Protein AF-A0A8B8CQX5-F1 (afdb_monomer)

Foldseek 3Di:
DPPPPPVVVVVVVVVVVVPQWDKDWDPDDALDPVSLVVLCVVSVADPDPPDQAQAWAWAAAPQLQTIIITRHGDGWDKDAFQWAWHAHRVVRDIDIDRNPQFPDQGGHGIDTRNVCSPRRQSHQGDNVVSGGPRGPPPDDPPVPVVVPPVPVVVVVPPPPDDDDDDDDPPPPDPCVVVVVVVVVVVVVVVVVVVVVVVVVVVVVPPDDDDDDDDDD

Solvent-accessible surface area (backbone atoms only — not comparable to full-atom values): 13058 Å² total; per-residue (Å²): 144,78,79,62,61,66,60,50,52,51,53,48,50,53,50,52,62,67,66,51,66,73,71,41,82,44,96,73,65,46,68,39,73,64,51,41,50,52,54,22,55,77,70,68,27,51,82,52,87,86,52,54,36,27,32,36,40,60,32,21,34,69,74,30,61,47,34,37,36,32,43,41,74,53,70,60,48,80,39,55,52,44,40,34,53,25,33,39,75,95,74,74,42,82,43,79,40,75,36,83,62,36,78,53,58,53,40,85,54,68,45,50,55,62,51,48,31,81,32,56,43,48,58,41,57,39,48,88,82,43,35,38,57,34,26,83,84,40,67,74,92,59,90,68,54,87,79,53,58,79,64,52,67,74,60,70,79,76,71,94,78,82,82,87,80,87,83,81,83,80,74,81,77,72,60,65,67,58,54,53,51,52,51,53,53,50,52,51,51,52,51,52,52,50,53,52,53,56,53,52,65,62,64,77,73,74,83,88,86,83,91,82,89,78,93,131

Mean predicted aligned error: 18.06 Å

Secondary structure (DSSP, 8-state):
--SSHHHHHHHHHHHHHHHS--EEEES----SHHHHHHHHHHTT----TT--SSEEEEEEBTTSS-EEEEEE-SPPPEEPTTEEEEEETTTTEEEEEE-TTBSS----S-EEGGGGGG-GGGT-EETTTTEETTBTT---S-TTTTTTHHHHTTTTTS----------------SHHHHHHHHHHHHHHHHHHHHHHHHHHHHTTS----------

Organism: Crassostrea virginica (NCBI:txid6565)

Sequence (216 aa):
MFRSCYKETVFICTLYVLAMGTTHRVSDCPRDKVEWGQASHRLNCSHDVWNTTNKYHCLPAANLTTLLEFCYKRPRAQVDEGLCMVFIEQKNILHYYRCSKFEEGCPNTRYDSDEMYKFPACFEIEPTERCYLAEAQCQPTTRQVTGLLDTTLSTLVNESSRSTTAYTNDKGFNPLPVIYVILLIGVASAFVFWMNRRKQRKHSGFQGGKMSFLLQ

Structure (mmCIF, N/CA/C/O backbone):
data_AF-A0A8B8CQX5-F1
#
_entry.id   AF-A0A8B8CQX5-F1
#
loop_
_atom_site.group_PDB
_atom_site.id
_atom_site.type_symbol
_atom_site.label_atom_id
_atom_site.label_alt_id
_atom_site.label_comp_id
_atom_site.label_asym_id
_atom_site.label_entity_id
_atom_site.label_seq_id
_atom_site.pdbx_PDB_ins_code
_atom_site.Cartn_x
_atom_site.Cartn_y
_atom_site.Cartn_z
_atom_site.occupancy
_atom_site.B_iso_or_equiv
_atom_site.auth_seq_id
_atom_site.auth_comp_id
_atom_site.auth_asym_id
_atom_site.auth_atom_id
_atom_site.pdbx_PDB_model_num
ATOM 1 N N . MET A 1 1 ? 34.671 34.025 -3.707 1.00 39.16 1 MET A N 1
ATOM 2 C CA . MET A 1 1 ? 34.474 32.565 -3.621 1.00 39.16 1 MET A CA 1
ATOM 3 C C . MET A 1 1 ? 33.144 32.229 -2.922 1.00 39.16 1 MET A C 1
ATOM 5 O O . MET A 1 1 ? 33.120 31.412 -2.027 1.00 39.16 1 MET A O 1
ATOM 9 N N . PHE A 1 2 ? 32.025 32.863 -3.318 1.00 34.03 2 PHE A N 1
ATOM 10 C CA . PHE A 1 2 ? 30.702 32.688 -2.668 1.00 34.03 2 PHE A CA 1
ATOM 11 C C . PHE A 1 2 ? 29.549 32.520 -3.677 1.00 34.03 2 PHE A C 1
ATOM 13 O O . PHE A 1 2 ? 28.380 32.657 -3.340 1.00 34.03 2 PHE A O 1
ATOM 20 N N . ARG A 1 3 ? 29.866 32.242 -4.950 1.00 32.84 3 ARG A N 1
ATOM 21 C CA . ARG A 1 3 ? 28.869 32.124 -6.030 1.00 32.84 3 ARG A CA 1
ATOM 22 C C . ARG A 1 3 ? 28.500 30.674 -6.376 1.00 32.84 3 ARG A C 1
ATOM 24 O O . ARG A 1 3 ? 27.628 30.482 -7.215 1.00 32.84 3 ARG A O 1
ATOM 31 N N . SER A 1 4 ? 29.142 29.693 -5.730 1.00 38.62 4 SER A N 1
ATOM 32 C CA . SER A 1 4 ? 28.932 28.258 -5.986 1.00 38.62 4 SER A CA 1
ATOM 33 C C . SER A 1 4 ? 27.930 27.583 -5.051 1.00 38.62 4 SER A C 1
ATOM 35 O O . SER A 1 4 ? 27.272 26.659 -5.502 1.00 38.62 4 SER A O 1
ATOM 37 N N . CYS A 1 5 ? 27.727 28.044 -3.808 1.00 43.69 5 CYS A N 1
ATOM 38 C CA . CYS A 1 5 ? 26.834 27.317 -2.891 1.00 43.69 5 CYS A CA 1
ATOM 39 C C . CYS A 1 5 ? 25.353 27.386 -3.292 1.00 43.69 5 CYS A C 1
ATOM 41 O O . CYS A 1 5 ? 24.680 26.371 -3.251 1.00 43.69 5 CYS A O 1
ATOM 43 N N . TYR A 1 6 ? 24.827 28.533 -3.739 1.00 44.84 6 TYR A N 1
ATOM 44 C CA . TYR A 1 6 ? 23.375 28.653 -3.963 1.00 44.84 6 TYR A CA 1
ATOM 45 C C . TYR A 1 6 ? 22.868 27.884 -5.197 1.00 44.84 6 TYR A C 1
ATOM 47 O O . TYR A 1 6 ? 21.768 27.342 -5.180 1.00 44.84 6 TYR A O 1
ATOM 55 N N . LYS A 1 7 ? 23.671 27.801 -6.269 1.00 40.72 7 LYS A N 1
ATOM 56 C CA . LYS A 1 7 ? 23.306 27.023 -7.465 1.00 40.72 7 LYS A CA 1
ATOM 57 C C . LYS A 1 7 ? 23.327 25.521 -7.195 1.00 40.72 7 LYS A C 1
ATOM 59 O O . LYS A 1 7 ? 22.407 24.843 -7.630 1.00 40.72 7 LYS A O 1
ATOM 64 N N . GLU A 1 8 ? 24.328 25.043 -6.457 1.00 45.31 8 GLU A N 1
ATOM 65 C CA . GLU A 1 8 ? 24.431 23.648 -6.012 1.00 45.31 8 GLU A CA 1
ATOM 66 C C . GLU A 1 8 ? 23.271 23.287 -5.077 1.00 45.31 8 GLU A C 1
ATOM 68 O O . GLU A 1 8 ? 22.595 22.299 -5.317 1.00 45.31 8 GLU A O 1
ATOM 73 N N . THR A 1 9 ? 22.935 24.115 -4.079 1.00 50.56 9 THR A N 1
ATOM 74 C CA . THR A 1 9 ? 21.825 23.821 -3.152 1.00 50.56 9 THR A CA 1
ATOM 75 C C . THR A 1 9 ? 20.458 23.804 -3.841 1.00 50.56 9 THR A C 1
ATOM 77 O O . THR A 1 9 ? 19.635 22.954 -3.521 1.00 50.56 9 THR A O 1
ATOM 80 N N . VAL A 1 10 ? 20.201 24.691 -4.811 1.00 53.62 10 VAL A N 1
ATOM 81 C CA . VAL A 1 10 ? 18.934 24.684 -5.568 1.00 53.62 10 VAL A CA 1
ATOM 82 C C . VAL A 1 10 ? 18.860 23.491 -6.522 1.00 53.62 10 VAL A C 1
ATOM 84 O O . VAL A 1 10 ? 17.814 22.854 -6.577 1.00 53.62 10 VAL A O 1
ATOM 87 N N . PHE A 1 11 ? 19.952 23.146 -7.218 1.00 54.06 11 PHE A N 1
ATOM 88 C CA . PHE A 1 11 ? 20.011 21.938 -8.055 1.00 54.06 11 PHE A CA 1
ATOM 89 C C . PHE A 1 11 ? 19.884 20.656 -7.231 1.00 54.06 11 PHE A C 1
ATOM 91 O O . PHE A 1 11 ? 19.209 19.724 -7.650 1.00 54.06 11 PHE A O 1
ATOM 98 N N . ILE A 1 12 ? 20.500 20.606 -6.049 1.00 54.69 12 ILE A N 1
ATOM 99 C CA . ILE A 1 12 ? 20.375 19.481 -5.121 1.00 54.69 12 ILE A CA 1
ATOM 100 C C . ILE A 1 12 ? 18.947 19.406 -4.587 1.00 54.69 12 ILE A C 1
ATOM 102 O O . ILE A 1 12 ? 18.406 18.313 -4.563 1.00 54.69 12 ILE A O 1
ATOM 106 N N . CYS A 1 13 ? 18.298 20.522 -4.234 1.00 47.78 13 CYS A N 1
ATOM 107 C CA . CYS A 1 13 ? 16.891 20.527 -3.820 1.00 47.78 13 CYS A CA 1
ATOM 108 C C . CYS A 1 13 ? 15.953 20.066 -4.940 1.00 47.78 13 CYS A C 1
ATOM 110 O O . CYS A 1 13 ? 15.065 19.260 -4.679 1.00 47.78 13 CYS A O 1
ATOM 112 N N . THR A 1 14 ? 16.142 20.520 -6.182 1.00 49.59 14 THR A N 1
ATOM 113 C CA . THR A 1 14 ? 15.324 20.042 -7.306 1.00 49.59 14 THR A CA 1
ATOM 114 C C . THR A 1 14 ? 15.599 18.571 -7.612 1.00 49.59 14 THR A C 1
ATOM 116 O O . THR A 1 14 ? 14.651 17.820 -7.809 1.00 49.59 14 THR A O 1
ATOM 119 N N . LEU A 1 15 ? 16.852 18.109 -7.555 1.00 46.72 15 LEU A N 1
ATOM 120 C CA . LEU A 1 15 ? 17.200 16.687 -7.671 1.00 46.72 15 LEU A CA 1
ATOM 121 C C . LEU A 1 15 ? 16.638 15.844 -6.514 1.00 46.72 15 LEU A C 1
ATOM 123 O O . LEU A 1 15 ? 16.176 14.734 -6.754 1.00 46.72 15 LEU A O 1
ATOM 127 N N . TYR A 1 16 ? 16.612 16.360 -5.282 1.00 47.72 16 TYR A N 1
ATOM 128 C CA . TYR A 1 16 ? 16.024 15.681 -4.120 1.00 47.72 16 TYR A CA 1
ATOM 129 C C . TYR A 1 16 ? 14.504 15.552 -4.253 1.00 47.72 16 TYR A C 1
ATOM 131 O O . TYR A 1 16 ? 13.950 14.493 -3.964 1.00 47.72 16 TYR A O 1
ATOM 139 N N . VAL A 1 17 ? 13.834 16.603 -4.737 1.00 46.03 17 VAL A N 1
ATOM 140 C CA . VAL A 1 17 ? 12.391 16.591 -5.028 1.00 46.03 17 VAL A CA 1
ATOM 141 C C . VAL A 1 17 ? 12.067 15.607 -6.159 1.00 46.03 17 VAL A C 1
ATOM 143 O O . VAL A 1 17 ? 11.069 14.902 -6.076 1.00 46.03 17 VAL A O 1
ATOM 146 N N . LEU A 1 18 ? 12.936 15.481 -7.166 1.00 44.62 18 LEU A N 1
ATOM 147 C CA . LEU A 1 18 ? 12.798 14.496 -8.251 1.00 44.62 18 LEU A CA 1
ATOM 148 C C . LEU A 1 18 ? 13.164 13.058 -7.823 1.00 44.62 18 LEU A C 1
ATOM 150 O O . LEU A 1 18 ? 12.746 12.087 -8.459 1.00 44.62 18 LEU A O 1
ATOM 154 N N . ALA A 1 19 ? 13.942 12.892 -6.749 1.00 45.06 19 ALA A N 1
ATOM 155 C CA . ALA A 1 19 ? 14.362 11.585 -6.249 1.00 45.06 19 ALA A CA 1
ATOM 156 C C . ALA A 1 19 ? 13.282 10.887 -5.405 1.00 45.06 19 ALA A C 1
ATOM 158 O O . ALA A 1 19 ? 13.266 9.651 -5.340 1.00 45.06 19 ALA A O 1
ATOM 159 N N . MET A 1 20 ? 12.338 11.629 -4.822 1.00 52.59 20 MET A N 1
ATOM 160 C CA . MET A 1 20 ? 11.182 11.036 -4.146 1.00 52.59 20 MET A CA 1
ATOM 161 C C . MET A 1 20 ? 10.219 10.466 -5.196 1.00 52.59 20 MET A C 1
ATOM 163 O O . MET A 1 20 ? 9.937 11.101 -6.206 1.00 52.59 20 MET A O 1
ATOM 167 N N . GLY A 1 21 ? 9.797 9.208 -5.035 1.00 60.22 21 GLY A N 1
ATOM 168 C CA . GLY A 1 21 ? 8.793 8.623 -5.928 1.00 60.22 21 GLY A CA 1
ATOM 169 C C . GLY A 1 21 ? 7.505 9.441 -5.876 1.00 60.22 21 GLY A C 1
ATOM 170 O O . GLY A 1 21 ? 7.116 9.902 -4.804 1.00 60.22 21 GLY A O 1
ATOM 171 N N . THR A 1 22 ? 6.862 9.641 -7.024 1.00 78.94 22 THR A N 1
ATOM 172 C CA . THR A 1 22 ? 5.544 10.273 -7.079 1.00 78.94 22 THR A CA 1
ATOM 173 C C . THR A 1 22 ? 4.559 9.372 -6.340 1.00 78.94 22 THR A C 1
ATOM 175 O O . THR A 1 22 ? 4.309 8.243 -6.758 1.00 78.94 22 THR A O 1
ATOM 178 N N . THR A 1 23 ? 4.078 9.847 -5.192 1.00 90.44 23 THR A N 1
ATOM 179 C CA . THR A 1 23 ? 3.064 9.165 -4.382 1.00 90.44 23 THR A CA 1
ATOM 180 C C . THR A 1 23 ? 1.747 9.899 -4.574 1.00 90.44 23 THR A C 1
ATOM 182 O O . THR A 1 23 ? 1.703 11.124 -4.448 1.00 90.44 23 THR A O 1
ATOM 185 N N . HIS A 1 24 ? 0.687 9.165 -4.894 1.00 94.12 24 HIS A N 1
ATOM 186 C CA . HIS A 1 24 ? -0.636 9.715 -5.164 1.00 94.12 24 HIS A CA 1
ATOM 187 C C . HIS A 1 24 ? -1.634 9.187 -4.143 1.00 94.12 24 HIS A C 1
ATOM 189 O O . HIS A 1 24 ? -1.614 8.010 -3.799 1.00 94.12 24 HIS A O 1
ATOM 195 N N . ARG A 1 25 ? -2.513 10.062 -3.652 1.00 95.69 25 ARG A N 1
ATOM 196 C CA . ARG A 1 25 ? -3.619 9.649 -2.786 1.00 95.69 25 ARG A CA 1
ATOM 197 C C . ARG A 1 25 ? -4.737 9.067 -3.633 1.00 95.69 25 ARG A C 1
ATOM 199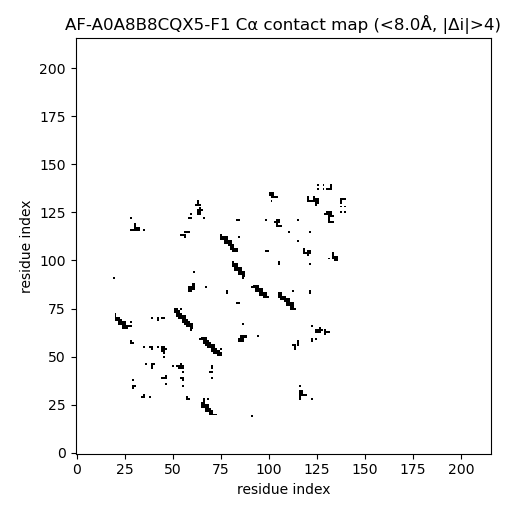 O O . ARG A 1 25 ? -5.091 9.660 -4.651 1.00 95.69 25 ARG A O 1
ATOM 206 N N . VAL A 1 26 ? -5.306 7.964 -3.175 1.00 96.12 26 VAL A N 1
ATOM 207 C CA . VAL A 1 26 ? -6.441 7.290 -3.816 1.00 96.12 26 VAL A CA 1
ATOM 208 C C . VAL A 1 26 ? -7.531 7.005 -2.792 1.00 96.12 26 VAL A C 1
ATOM 210 O O . VAL A 1 26 ? -7.267 6.978 -1.588 1.00 96.12 26 VAL A O 1
ATOM 213 N N . SER A 1 27 ? -8.764 6.844 -3.270 1.00 95.00 27 SER A N 1
ATOM 214 C CA . SER A 1 27 ? -9.881 6.385 -2.441 1.00 95.00 27 SER A CA 1
ATOM 215 C C . SER A 1 27 ? -9.817 4.883 -2.196 1.00 95.00 27 SER A C 1
ATOM 217 O O . SER A 1 27 ? -10.110 4.440 -1.093 1.00 95.00 27 SER A O 1
ATOM 219 N N . ASP A 1 28 ? -9.380 4.127 -3.205 1.00 95.00 28 ASP A N 1
ATOM 220 C CA . ASP A 1 28 ? -9.430 2.671 -3.228 1.00 95.00 28 ASP A CA 1
ATOM 221 C C . ASP A 1 28 ? -8.151 2.094 -3.832 1.00 95.00 28 ASP A C 1
ATOM 223 O O . ASP A 1 28 ? -7.569 2.663 -4.762 1.00 95.00 28 ASP A O 1
ATOM 227 N N . CYS A 1 29 ? -7.733 0.942 -3.308 1.00 97.75 29 CYS A N 1
ATOM 228 C CA . CYS A 1 29 ? -6.657 0.147 -3.882 1.00 97.75 29 CYS A CA 1
ATOM 229 C C . CYS A 1 29 ? -7.209 -0.968 -4.782 1.00 97.75 29 CYS A C 1
ATOM 231 O O . CYS A 1 29 ? -8.323 -1.442 -4.552 1.00 97.75 29 CYS A O 1
ATOM 233 N N . PRO A 1 30 ? -6.419 -1.428 -5.771 1.00 97.56 30 PRO A N 1
ATOM 234 C CA . PRO A 1 30 ? -6.791 -2.560 -6.611 1.00 97.56 30 PRO A CA 1
ATOM 235 C C . PRO A 1 30 ? -7.127 -3.817 -5.804 1.00 97.56 30 PRO A C 1
ATOM 237 O O . PRO A 1 30 ? -6.362 -4.205 -4.917 1.00 97.56 30 PRO A O 1
ATOM 240 N N . ARG A 1 31 ? -8.238 -4.473 -6.146 1.00 96.31 31 ARG A N 1
ATOM 241 C CA . ARG A 1 31 ? -8.748 -5.670 -5.451 1.00 96.31 31 ARG A CA 1
ATOM 242 C C . ARG A 1 31 ? -8.382 -6.977 -6.144 1.00 96.31 31 ARG A C 1
ATOM 244 O O . ARG A 1 31 ? -8.588 -8.054 -5.593 1.00 96.31 31 ARG A O 1
ATOM 251 N N . ASP A 1 32 ? -7.829 -6.894 -7.348 1.00 96.94 32 ASP A N 1
ATOM 252 C CA . ASP A 1 32 ? -7.381 -8.053 -8.101 1.00 96.94 32 ASP A CA 1
ATOM 253 C C . ASP A 1 32 ? -6.158 -7.745 -8.979 1.00 96.94 32 ASP A C 1
ATOM 255 O O . ASP A 1 32 ? -5.680 -6.612 -9.090 1.00 96.94 32 ASP A O 1
ATOM 259 N N . LYS A 1 33 ? -5.629 -8.796 -9.611 1.00 95.75 33 LYS A N 1
ATOM 260 C CA . LYS A 1 33 ? -4.432 -8.720 -10.456 1.00 95.75 33 LYS A CA 1
ATOM 261 C C . LYS A 1 33 ? -4.641 -7.871 -11.716 1.00 95.75 33 LYS A C 1
ATOM 263 O O . LYS A 1 33 ? -3.675 -7.302 -12.227 1.00 95.75 33 LYS A O 1
ATOM 268 N N . VAL A 1 34 ? -5.863 -7.818 -12.243 1.00 96.81 34 VAL A N 1
ATOM 269 C CA . VAL A 1 34 ? -6.197 -7.059 -13.453 1.00 96.81 34 VAL A CA 1
ATOM 270 C C . VAL A 1 34 ? -6.200 -5.571 -13.131 1.00 96.81 34 VAL A C 1
ATOM 272 O O . VAL A 1 34 ? -5.480 -4.816 -13.786 1.00 96.81 34 VAL A O 1
ATOM 275 N N . GLU A 1 35 ? -6.918 -5.159 -12.087 1.00 97.44 35 GLU A N 1
ATOM 276 C CA . GLU A 1 35 ? -6.925 -3.778 -11.598 1.00 97.44 35 GLU A CA 1
ATOM 277 C C . GLU A 1 35 ? -5.519 -3.329 -11.192 1.00 97.44 35 GLU A C 1
ATOM 279 O O . GLU A 1 35 ? -5.080 -2.234 -11.550 1.00 97.44 35 GLU A O 1
ATOM 284 N N . TRP A 1 36 ? -4.770 -4.202 -10.511 1.00 97.19 36 TRP A N 1
ATOM 285 C CA . TRP A 1 36 ? -3.388 -3.931 -10.121 1.00 97.19 36 TRP A CA 1
ATOM 286 C C . TRP A 1 36 ? -2.506 -3.688 -11.349 1.00 97.19 36 TRP A C 1
ATOM 288 O O . TRP A 1 36 ? -1.728 -2.734 -11.389 1.00 97.19 36 TRP A O 1
ATOM 298 N N . GLY A 1 37 ? -2.669 -4.506 -12.394 1.00 96.44 37 GLY A N 1
ATOM 299 C CA . GLY A 1 37 ? -1.960 -4.345 -13.659 1.00 96.44 37 GLY A CA 1
ATOM 300 C C . GLY A 1 37 ? -2.316 -3.035 -14.362 1.00 96.44 37 GLY A C 1
ATOM 301 O O . GLY A 1 37 ? -1.428 -2.334 -14.844 1.00 96.44 37 GLY A O 1
ATOM 302 N N . GLN A 1 38 ? -3.591 -2.654 -14.383 1.00 96.56 38 GLN A N 1
ATOM 303 C CA . GLN A 1 38 ? -4.031 -1.388 -14.975 1.00 96.56 38 GLN A CA 1
ATOM 304 C C . GLN A 1 38 ? -3.480 -0.175 -14.213 1.00 96.56 38 GLN A C 1
ATOM 306 O O . GLN A 1 38 ? -2.987 0.770 -14.833 1.00 96.56 38 GLN A O 1
ATOM 311 N N . ALA A 1 39 ? -3.509 -0.207 -12.879 1.00 95.81 39 ALA A N 1
ATOM 312 C CA . ALA A 1 39 ? -2.981 0.867 -12.042 1.00 95.81 39 ALA A CA 1
ATOM 313 C C . ALA A 1 39 ? -1.452 0.994 -12.163 1.00 95.81 39 ALA A C 1
ATOM 315 O O . ALA A 1 39 ? -0.931 2.096 -12.347 1.00 95.81 39 ALA A O 1
ATOM 316 N N . SER A 1 40 ? -0.738 -0.137 -12.173 1.00 95.50 40 SER A N 1
ATOM 317 C CA . SER A 1 40 ? 0.702 -0.188 -12.447 1.00 95.50 40 SER A CA 1
ATOM 318 C C . SER A 1 40 ? 1.045 0.433 -13.802 1.00 95.50 40 SER A C 1
ATOM 320 O O . SER A 1 40 ? 1.987 1.223 -13.895 1.00 95.50 40 SER A O 1
ATOM 322 N N . HIS A 1 41 ? 0.258 0.124 -14.837 1.00 95.50 41 HIS A N 1
ATOM 323 C CA . HIS A 1 41 ? 0.472 0.652 -16.182 1.00 95.50 41 HIS A CA 1
ATOM 324 C C . HIS A 1 41 ? 0.236 2.164 -16.233 1.00 95.50 41 HIS A C 1
ATOM 326 O O . HIS A 1 41 ? 1.060 2.894 -16.779 1.00 95.50 41 HIS A O 1
ATOM 332 N N . ARG A 1 42 ? -0.830 2.652 -15.583 1.00 95.56 42 ARG A N 1
ATOM 333 C CA . ARG A 1 42 ? -1.150 4.086 -15.474 1.00 95.56 42 ARG A CA 1
ATOM 334 C C . ARG A 1 42 ? -0.009 4.902 -14.853 1.00 95.56 42 ARG A C 1
ATOM 336 O O . ARG A 1 42 ? 0.219 6.031 -15.282 1.00 95.56 42 ARG A O 1
ATOM 343 N N . LEU A 1 43 ? 0.709 4.345 -13.874 1.00 94.12 43 LEU A N 1
ATOM 344 C CA . LEU A 1 43 ? 1.852 4.994 -13.212 1.00 94.12 43 LEU A CA 1
ATOM 345 C C . LEU A 1 43 ? 3.215 4.686 -13.857 1.00 94.12 43 LEU A C 1
ATOM 347 O O . LEU A 1 43 ? 4.236 5.167 -13.366 1.00 94.12 43 LEU A O 1
ATOM 351 N N . ASN A 1 44 ? 3.258 3.916 -14.950 1.00 94.62 44 ASN A N 1
ATOM 352 C CA . ASN A 1 44 ? 4.495 3.447 -15.589 1.00 94.62 44 ASN A CA 1
ATOM 353 C C . ASN A 1 44 ? 5.438 2.701 -14.620 1.00 94.62 44 ASN A C 1
ATOM 355 O O . ASN A 1 44 ? 6.665 2.845 -14.681 1.00 94.62 44 ASN A O 1
ATOM 359 N N . CYS A 1 45 ? 4.878 1.901 -13.708 1.00 94.44 45 CYS A N 1
ATOM 360 C CA . CYS A 1 45 ? 5.671 1.021 -12.855 1.00 94.44 45 CYS A CA 1
ATOM 361 C C . CYS A 1 45 ? 6.193 -0.194 -13.651 1.00 94.44 45 CYS A C 1
ATOM 363 O O . CYS A 1 45 ? 5.746 -0.499 -14.757 1.00 94.44 45 CYS A O 1
ATOM 365 N N . SER A 1 46 ? 7.171 -0.909 -13.096 1.00 91.56 46 SER A N 1
ATOM 366 C CA . SER A 1 46 ? 7.776 -2.073 -13.746 1.00 91.56 46 SER A CA 1
ATOM 367 C C . SER A 1 46 ? 6.839 -3.285 -13.758 1.00 91.56 46 SER A C 1
ATOM 369 O O . SER A 1 46 ? 6.531 -3.872 -12.717 1.00 91.56 46 SER A O 1
ATOM 371 N N . HIS A 1 47 ? 6.454 -3.722 -14.955 1.00 84.56 47 HIS A N 1
ATOM 372 C CA . HIS A 1 47 ? 5.655 -4.935 -15.169 1.00 84.56 47 HIS A CA 1
ATOM 373 C C . HIS A 1 47 ? 6.495 -6.206 -15.319 1.00 84.56 47 HIS A C 1
ATOM 375 O O . HIS A 1 47 ? 5.946 -7.304 -15.296 1.00 84.56 47 HIS A O 1
ATOM 381 N N . ASP A 1 48 ? 7.815 -6.070 -15.456 1.00 85.06 48 ASP A N 1
ATOM 382 C CA . ASP A 1 48 ? 8.710 -7.202 -15.674 1.00 85.06 48 ASP A CA 1
ATOM 383 C C . ASP A 1 48 ? 8.730 -8.116 -14.445 1.00 85.06 48 ASP A C 1
ATOM 385 O O . ASP A 1 48 ? 9.020 -7.669 -13.335 1.00 85.06 48 ASP A O 1
ATOM 389 N N . VAL A 1 49 ? 8.412 -9.393 -14.645 1.00 80.69 49 VAL A N 1
ATOM 390 C CA . VAL A 1 49 ? 8.390 -10.426 -13.600 1.00 80.69 49 VAL A CA 1
ATOM 391 C C . VAL A 1 49 ? 9.772 -10.603 -12.960 1.00 80.69 49 VAL A C 1
ATOM 393 O O . VAL A 1 49 ? 9.858 -10.888 -11.769 1.00 80.69 49 VAL A O 1
ATOM 396 N N . TRP A 1 50 ? 10.850 -10.382 -13.715 1.00 84.62 50 TRP A N 1
ATOM 397 C CA . TRP A 1 50 ? 12.227 -10.535 -13.236 1.00 84.62 50 TRP A CA 1
ATOM 398 C C . TRP A 1 50 ? 12.746 -9.307 -12.491 1.00 84.62 50 TRP A C 1
ATOM 400 O O . TRP A 1 50 ? 13.700 -9.399 -11.717 1.00 84.62 50 TRP A O 1
ATOM 410 N N . ASN A 1 51 ? 12.115 -8.152 -12.694 1.00 88.31 51 ASN A N 1
ATOM 411 C CA . ASN A 1 51 ? 12.480 -6.933 -11.999 1.00 88.31 51 ASN A CA 1
ATOM 412 C C . ASN A 1 51 ? 11.778 -6.885 -10.639 1.00 88.31 51 ASN A C 1
ATOM 414 O O . ASN A 1 51 ? 10.558 -6.832 -10.565 1.00 88.31 51 ASN A O 1
ATOM 418 N N . THR A 1 52 ? 12.538 -6.8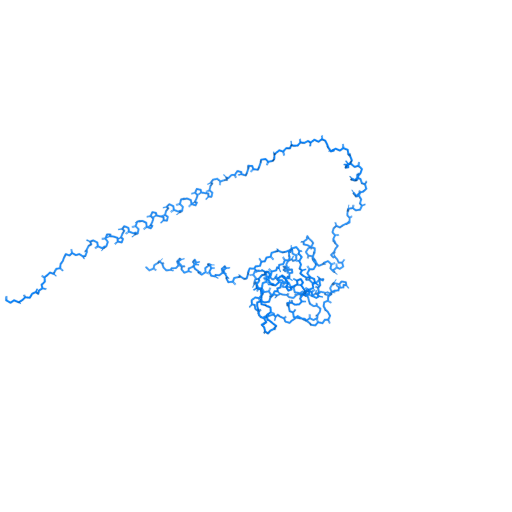54 -9.550 1.00 89.94 52 THR A N 1
ATOM 419 C CA . THR A 1 52 ? 11.991 -6.757 -8.187 1.00 89.94 52 THR A CA 1
ATOM 420 C C . THR A 1 52 ? 11.824 -5.317 -7.708 1.00 89.94 52 THR A C 1
ATOM 422 O O . THR A 1 52 ? 11.305 -5.091 -6.621 1.00 89.94 52 THR A O 1
ATOM 425 N N . THR A 1 53 ? 12.260 -4.338 -8.499 1.00 92.31 53 THR A N 1
ATOM 426 C CA . THR A 1 53 ? 12.243 -2.908 -8.176 1.00 92.31 53 THR A CA 1
ATOM 427 C C . THR A 1 53 ? 11.224 -2.156 -9.023 1.00 92.31 53 THR A C 1
ATOM 429 O O . THR A 1 53 ? 10.756 -2.638 -10.056 1.00 92.31 53 THR A O 1
ATOM 432 N N . ASN A 1 54 ? 10.890 -0.940 -8.592 1.00 93.25 54 ASN A N 1
ATOM 433 C CA . ASN A 1 54 ? 9.918 -0.067 -9.248 1.00 93.25 54 ASN A CA 1
ATOM 434 C C . ASN A 1 54 ? 8.536 -0.727 -9.409 1.00 93.25 54 ASN A C 1
ATOM 436 O O . ASN A 1 54 ? 7.853 -0.502 -10.405 1.00 93.25 54 ASN A O 1
ATOM 440 N N . LYS A 1 55 ? 8.134 -1.568 -8.451 1.00 94.75 55 LYS A N 1
ATOM 441 C CA . LYS A 1 55 ? 6.853 -2.286 -8.475 1.00 94.75 55 LYS A CA 1
ATOM 442 C C . LYS A 1 55 ? 5.721 -1.422 -7.945 1.00 94.75 55 LYS A C 1
ATOM 444 O O . LYS A 1 55 ? 5.912 -0.693 -6.970 1.00 94.75 55 LYS A O 1
ATOM 449 N N . TYR A 1 56 ? 4.548 -1.522 -8.561 1.00 96.19 56 TYR A N 1
ATOM 450 C CA . TYR A 1 56 ? 3.362 -0.814 -8.092 1.00 96.19 56 TYR A CA 1
ATOM 451 C C . TYR A 1 56 ? 2.964 -1.293 -6.696 1.00 96.19 56 TYR A C 1
ATOM 453 O O . TYR A 1 56 ? 2.919 -2.493 -6.430 1.00 96.19 56 TYR A O 1
ATOM 461 N N . HIS A 1 57 ? 2.685 -0.339 -5.819 1.00 96.69 57 HIS A N 1
ATOM 462 C CA . HIS A 1 57 ? 2.123 -0.568 -4.501 1.00 96.69 57 HIS A CA 1
ATOM 463 C C . HIS A 1 57 ? 0.952 0.387 -4.302 1.00 96.69 57 HIS A C 1
ATOM 465 O O . HIS A 1 57 ? 1.028 1.554 -4.685 1.00 96.69 57 HIS A O 1
ATOM 471 N N . CYS A 1 58 ? -0.096 -0.117 -3.662 1.00 97.56 58 CYS A N 1
ATOM 472 C CA . CYS A 1 58 ? -1.160 0.692 -3.095 1.00 97.56 58 CYS A CA 1
ATOM 473 C C . CYS A 1 58 ? -1.328 0.265 -1.644 1.00 97.56 58 CYS A C 1
ATOM 475 O O . CYS A 1 58 ? -1.632 -0.898 -1.384 1.00 97.56 58 CYS A O 1
ATOM 477 N N . LEU A 1 59 ? -1.018 1.164 -0.713 1.00 97.38 59 LEU A N 1
ATOM 478 C CA . LEU A 1 59 ? -0.942 0.859 0.713 1.00 97.38 59 LEU A CA 1
ATOM 479 C C . LEU A 1 59 ? -1.554 1.986 1.540 1.00 97.38 59 LEU A C 1
ATOM 481 O O . LEU A 1 59 ? -1.454 3.154 1.153 1.00 97.38 59 LEU A O 1
ATOM 485 N N . PRO A 1 60 ? -2.108 1.677 2.718 1.00 97.69 60 PRO A N 1
ATOM 486 C CA . PRO A 1 60 ? -2.459 2.706 3.675 1.00 97.69 60 PRO A CA 1
ATOM 487 C C . PRO A 1 60 ? -1.207 3.427 4.186 1.00 97.69 60 PRO A C 1
ATOM 489 O O . PRO A 1 60 ? -0.145 2.833 4.414 1.00 97.69 60 PRO A O 1
ATOM 492 N N . ALA A 1 61 ? -1.340 4.732 4.402 1.00 96.94 61 ALA A N 1
ATOM 493 C CA . ALA A 1 61 ? -0.371 5.491 5.176 1.00 96.94 61 ALA A CA 1
ATOM 494 C C . ALA A 1 61 ? -0.284 4.915 6.599 1.00 96.94 61 ALA A C 1
ATOM 496 O O . ALA A 1 61 ? -1.274 4.440 7.148 1.00 96.94 61 ALA A O 1
ATOM 497 N N . ALA A 1 62 ? 0.883 4.989 7.238 1.00 96.00 62 ALA A N 1
ATOM 498 C CA . ALA A 1 62 ? 1.096 4.407 8.569 1.00 96.00 62 ALA A CA 1
ATOM 499 C C . ALA A 1 62 ? 0.174 4.959 9.675 1.00 96.00 62 ALA A C 1
ATOM 501 O O . ALA A 1 62 ? 0.023 4.332 10.718 1.00 96.00 62 ALA A O 1
ATOM 502 N N . ASN A 1 63 ? -0.434 6.126 9.462 1.00 95.12 63 ASN A N 1
ATOM 503 C CA . ASN A 1 63 ? -1.427 6.724 10.354 1.00 95.12 63 ASN A CA 1
ATOM 504 C C . ASN A 1 63 ? -2.881 6.333 10.014 1.00 95.12 63 ASN A C 1
ATOM 506 O O . ASN A 1 63 ? -3.793 6.871 10.636 1.00 95.12 63 ASN A O 1
ATOM 510 N N . LEU A 1 64 ? -3.082 5.465 9.018 1.00 96.00 64 LEU A N 1
ATOM 511 C CA . LEU A 1 64 ? -4.369 4.961 8.539 1.00 96.00 64 LEU A CA 1
ATOM 512 C C . LEU A 1 64 ? -5.366 6.067 8.159 1.00 96.00 64 LEU A C 1
ATOM 514 O O . LEU A 1 64 ? -6.565 5.900 8.326 1.00 96.00 64 LEU A O 1
ATOM 518 N N . THR A 1 65 ? -4.889 7.210 7.647 1.00 96.06 65 THR A N 1
ATOM 519 C CA . THR A 1 65 ? -5.774 8.319 7.221 1.00 96.06 65 THR A CA 1
ATOM 520 C C . THR A 1 65 ? -6.035 8.373 5.719 1.00 96.06 65 THR A C 1
ATOM 522 O O . THR A 1 65 ? -6.844 9.172 5.262 1.00 96.06 65 THR A O 1
ATOM 525 N N . THR A 1 66 ? -5.267 7.645 4.913 1.00 96.50 66 THR A N 1
ATOM 526 C CA . THR A 1 66 ? -5.353 7.715 3.449 1.00 96.50 66 THR A CA 1
ATOM 527 C C . THR A 1 66 ? -4.687 6.497 2.823 1.00 96.50 66 THR A C 1
ATOM 529 O O . THR A 1 66 ? -3.792 5.905 3.432 1.00 96.50 66 THR A O 1
ATOM 532 N N . LEU A 1 67 ? -5.109 6.156 1.608 1.00 97.62 67 LEU A N 1
ATOM 533 C CA . LEU A 1 67 ? -4.445 5.183 0.753 1.00 97.62 67 LEU A CA 1
ATOM 534 C C . LEU A 1 67 ? -3.528 5.899 -0.231 1.00 97.62 67 LEU A C 1
ATOM 536 O O . LEU A 1 67 ? -3.841 6.981 -0.737 1.00 97.62 67 LEU A O 1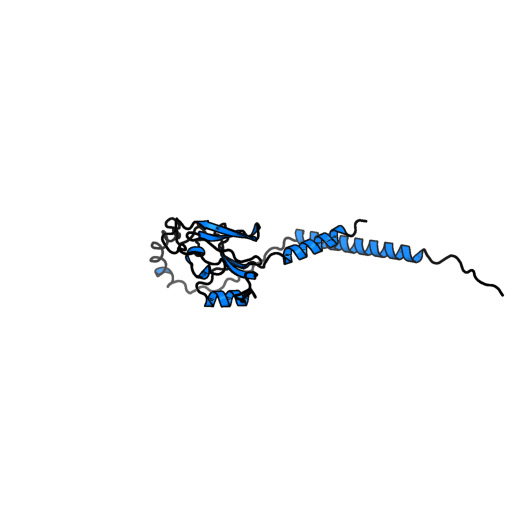
ATOM 540 N N . LEU A 1 68 ? -2.378 5.290 -0.481 1.00 97.25 68 LEU A N 1
ATOM 541 C CA . LEU A 1 68 ? -1.307 5.851 -1.283 1.00 97.25 68 LEU A CA 1
ATOM 542 C C . LEU A 1 68 ? -0.910 4.851 -2.358 1.00 97.25 68 LEU A C 1
ATOM 544 O O . LEU A 1 68 ? -0.498 3.739 -2.035 1.00 97.25 68 LEU A O 1
ATOM 548 N N . GLU A 1 69 ? -0.972 5.272 -3.618 1.00 96.94 69 GLU A N 1
ATOM 549 C CA . GLU A 1 69 ? -0.422 4.531 -4.747 1.00 96.94 69 GLU A CA 1
ATOM 550 C C . GLU A 1 69 ? 0.907 5.131 -5.222 1.00 96.94 69 GLU A C 1
ATOM 552 O O . GLU A 1 69 ? 1.078 6.354 -5.289 1.00 96.94 69 GLU A O 1
ATOM 557 N N . PHE A 1 70 ? 1.877 4.269 -5.521 1.00 95.88 70 PHE A N 1
ATOM 558 C CA . PHE A 1 70 ? 3.219 4.668 -5.946 1.00 95.88 70 PHE A CA 1
ATOM 559 C C . PHE A 1 70 ? 3.987 3.502 -6.585 1.00 95.88 70 PHE A C 1
ATOM 561 O O . PHE A 1 70 ? 3.692 2.329 -6.351 1.00 95.88 70 PHE A O 1
ATOM 568 N N . CYS A 1 71 ? 5.042 3.818 -7.342 1.00 94.69 71 CYS A N 1
ATOM 569 C CA . CYS A 1 71 ? 6.039 2.822 -7.739 1.00 94.69 71 CYS A CA 1
ATOM 570 C C . CYS A 1 71 ? 7.143 2.736 -6.676 1.00 94.69 71 CYS A C 1
ATOM 572 O O . CYS A 1 71 ? 7.886 3.696 -6.433 1.00 94.69 71 CYS A O 1
ATOM 574 N N . TYR A 1 72 ? 7.285 1.578 -6.038 1.00 93.06 72 TYR A N 1
ATOM 575 C CA . TYR A 1 72 ? 8.285 1.371 -5.001 1.00 93.06 72 TYR A CA 1
ATOM 576 C C . TYR A 1 72 ? 9.665 1.139 -5.614 1.00 93.06 72 TYR A C 1
ATOM 578 O O . TYR A 1 72 ? 9.937 0.095 -6.197 1.00 93.06 72 TYR A O 1
ATOM 586 N N . LYS A 1 73 ? 10.558 2.126 -5.490 1.00 90.56 73 LYS A N 1
ATOM 587 C CA . LYS A 1 73 ? 11.881 2.122 -6.145 1.00 90.56 73 LYS A CA 1
ATOM 588 C C . LYS A 1 73 ? 12.874 1.101 -5.570 1.00 90.56 73 LYS A C 1
ATOM 590 O O . LYS A 1 73 ? 13.903 0.851 -6.189 1.00 90.56 73 LYS A O 1
ATOM 595 N N . ARG A 1 74 ? 12.611 0.545 -4.385 1.00 90.31 74 ARG A N 1
ATOM 596 C CA . ARG A 1 74 ? 13.466 -0.476 -3.758 1.00 90.31 74 ARG A CA 1
ATOM 597 C C . ARG A 1 74 ? 12.982 -1.880 -4.138 1.00 90.31 74 ARG A C 1
ATOM 599 O O . ARG A 1 74 ? 11.874 -2.001 -4.660 1.00 90.31 74 ARG A O 1
ATOM 606 N N . PRO A 1 75 ? 13.786 -2.929 -3.894 1.00 92.00 75 PRO A N 1
ATOM 607 C CA . PRO A 1 75 ? 13.316 -4.295 -4.059 1.00 92.00 75 PRO A CA 1
ATOM 608 C C . PRO A 1 75 ? 12.051 -4.527 -3.234 1.00 92.00 75 PRO A C 1
ATOM 610 O O . PRO A 1 75 ? 11.979 -4.100 -2.079 1.00 92.00 75 PRO A O 1
ATOM 613 N N . ARG A 1 76 ? 11.069 -5.193 -3.839 1.00 92.06 76 ARG A N 1
ATOM 614 C CA . ARG A 1 76 ? 9.876 -5.683 -3.154 1.00 92.06 76 ARG A CA 1
ATOM 615 C C . ARG A 1 76 ? 10.270 -6.500 -1.925 1.00 92.06 76 ARG A C 1
ATOM 617 O O . ARG A 1 76 ? 11.246 -7.253 -1.957 1.00 92.06 76 ARG A O 1
ATOM 624 N N . ALA A 1 77 ? 9.534 -6.309 -0.841 1.00 93.38 77 ALA A N 1
ATOM 625 C CA . ALA A 1 77 ? 9.743 -7.052 0.391 1.00 93.38 77 ALA A CA 1
ATOM 626 C C . ALA A 1 77 ? 8.975 -8.375 0.334 1.00 93.38 77 ALA A C 1
ATOM 628 O O . ALA A 1 77 ? 7.905 -8.448 -0.265 1.00 93.38 77 ALA A O 1
ATOM 629 N N . GLN A 1 78 ? 9.501 -9.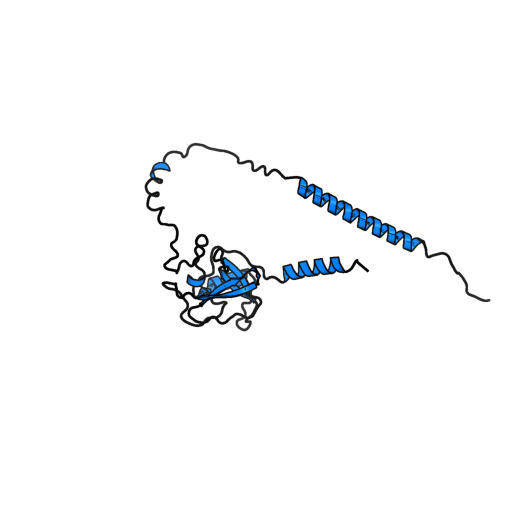408 0.984 1.00 96.06 78 GLN A N 1
ATOM 630 C CA . GLN A 1 78 ? 8.709 -10.589 1.302 1.00 96.06 78 GLN A CA 1
ATOM 631 C C . GLN A 1 78 ? 8.014 -10.338 2.638 1.00 96.06 78 GLN A C 1
ATOM 633 O O . GLN A 1 78 ? 8.673 -9.989 3.619 1.00 96.06 78 GLN A O 1
ATOM 638 N N . VAL A 1 79 ? 6.694 -10.478 2.661 1.00 96.81 79 VAL A N 1
ATOM 639 C CA . VAL A 1 79 ? 5.870 -10.248 3.845 1.00 96.81 79 VAL A CA 1
ATOM 640 C C . VAL A 1 79 ? 5.507 -11.594 4.460 1.00 96.81 79 VAL A C 1
ATOM 642 O O . VAL A 1 79 ? 5.048 -12.500 3.759 1.00 96.81 79 VAL A O 1
ATOM 645 N N . ASP A 1 80 ? 5.754 -11.736 5.761 1.00 97.50 80 ASP A N 1
ATOM 646 C CA . ASP A 1 80 ? 5.390 -12.938 6.508 1.00 97.50 80 ASP A CA 1
ATOM 647 C C . ASP A 1 80 ? 3.875 -13.031 6.750 1.00 97.50 80 ASP A C 1
ATOM 649 O O . ASP A 1 80 ? 3.143 -12.042 6.681 1.00 97.50 80 ASP A O 1
ATOM 653 N N . GLU A 1 81 ? 3.405 -14.239 7.056 1.00 96.94 81 GLU A N 1
ATOM 654 C CA . GLU A 1 81 ? 2.029 -14.470 7.499 1.00 96.94 81 GLU A CA 1
ATOM 655 C C . GLU A 1 81 ? 1.684 -13.644 8.754 1.00 96.94 81 GLU A C 1
ATOM 657 O O . GLU A 1 81 ? 2.541 -13.312 9.577 1.00 96.94 81 GLU A O 1
ATOM 662 N N . GLY A 1 82 ? 0.410 -13.284 8.900 1.00 97.25 82 GLY A N 1
ATOM 663 C CA . GLY A 1 82 ? -0.084 -12.455 9.997 1.00 97.25 82 GLY A CA 1
ATOM 664 C C . GLY A 1 82 ? 0.278 -10.968 9.891 1.00 97.25 82 GLY A C 1
ATOM 665 O O . GLY A 1 82 ? 0.020 -10.211 10.836 1.00 97.25 82 GLY A O 1
ATOM 666 N N . LEU A 1 83 ? 0.888 -10.536 8.778 1.00 98.06 83 LEU A N 1
ATOM 667 C CA . LEU A 1 83 ? 1.330 -9.160 8.559 1.00 98.06 83 LEU A CA 1
ATOM 668 C C . LEU A 1 83 ? 0.676 -8.523 7.327 1.00 98.06 83 LEU A C 1
ATOM 670 O O . LEU A 1 83 ? 0.720 -9.057 6.221 1.00 98.06 83 LEU A O 1
ATOM 674 N N . CYS A 1 84 ? 0.161 -7.313 7.516 1.00 97.56 84 CYS A N 1
ATOM 675 C CA . CYS A 1 84 ? -0.132 -6.347 6.461 1.00 97.56 84 CYS A CA 1
ATOM 676 C C . CYS A 1 84 ? 1.045 -5.370 6.310 1.00 97.56 84 CYS A C 1
ATOM 678 O O . CYS A 1 84 ? 1.933 -5.318 7.169 1.00 97.56 84 CYS A O 1
ATOM 680 N N . MET A 1 85 ? 1.047 -4.543 5.264 1.00 96.75 85 MET A N 1
ATOM 681 C CA . MET A 1 85 ? 2.013 -3.446 5.148 1.00 96.75 85 MET A CA 1
ATOM 682 C C . MET A 1 85 ? 1.347 -2.079 5.155 1.00 96.75 85 MET A C 1
ATOM 684 O O . MET A 1 85 ? 0.277 -1.881 4.592 1.00 96.75 85 MET A O 1
ATOM 688 N N . VAL A 1 86 ? 2.074 -1.115 5.706 1.00 97.31 86 VAL A N 1
ATOM 689 C CA . VAL A 1 86 ? 1.761 0.311 5.659 1.00 97.31 86 VAL A CA 1
ATOM 690 C C . VAL A 1 86 ? 2.940 1.077 5.069 1.00 97.31 86 VAL A C 1
ATOM 692 O O . VAL A 1 86 ? 4.092 0.635 5.139 1.00 97.31 86 VAL A O 1
ATOM 695 N N . PHE A 1 87 ? 2.676 2.258 4.522 1.00 96.62 87 PHE A N 1
ATOM 696 C CA . PHE A 1 87 ? 3.713 3.138 3.997 1.00 96.62 87 PHE A CA 1
ATOM 697 C C . PHE A 1 87 ? 3.996 4.308 4.945 1.00 96.62 87 PHE A C 1
ATOM 699 O O . PHE A 1 87 ? 3.093 5.036 5.361 1.00 96.62 87 PHE A O 1
ATOM 706 N N . ILE A 1 88 ? 5.272 4.511 5.285 1.00 94.06 88 ILE A N 1
ATOM 707 C CA . ILE A 1 88 ? 5.728 5.662 6.074 1.00 94.06 88 ILE A CA 1
ATOM 708 C C . ILE A 1 88 ? 6.243 6.732 5.107 1.00 94.06 88 ILE A C 1
ATOM 710 O O . ILE A 1 88 ? 7.422 6.723 4.737 1.00 94.06 88 ILE A O 1
ATOM 714 N N . GLU A 1 89 ? 5.371 7.671 4.732 1.00 89.06 89 GLU A N 1
ATOM 715 C CA . GLU A 1 89 ? 5.653 8.734 3.752 1.00 89.06 89 GLU A CA 1
ATOM 716 C C . GLU A 1 89 ? 6.936 9.515 4.070 1.00 89.06 89 GLU A C 1
ATOM 718 O O . GLU A 1 89 ? 7.774 9.718 3.195 1.00 89.06 89 GLU A O 1
ATOM 723 N N . GLN A 1 90 ? 7.154 9.884 5.339 1.00 87.25 90 GLN A N 1
ATOM 724 C CA . GLN A 1 90 ? 8.288 10.727 5.752 1.00 87.25 90 GLN A CA 1
ATOM 725 C C . GLN A 1 90 ? 9.644 10.046 5.538 1.00 87.25 90 GLN A C 1
ATOM 727 O O . GLN A 1 90 ? 10.666 10.716 5.408 1.00 87.25 90 GLN A O 1
ATOM 732 N N . LYS A 1 91 ? 9.662 8.710 5.547 1.00 88.25 91 LYS A N 1
ATOM 733 C CA . LYS A 1 91 ? 10.874 7.897 5.400 1.00 88.25 91 LYS A CA 1
ATOM 734 C C . LYS A 1 91 ? 10.945 7.198 4.043 1.00 88.25 91 LYS A C 1
ATOM 736 O O . LYS A 1 91 ? 11.998 6.655 3.717 1.00 88.25 91 LYS A O 1
ATOM 741 N N . ASN A 1 92 ? 9.856 7.205 3.268 1.00 86.88 92 ASN A N 1
ATOM 742 C CA . ASN A 1 92 ? 9.710 6.447 2.028 1.00 86.88 92 ASN A CA 1
ATOM 743 C C . ASN A 1 92 ? 10.080 4.957 2.219 1.00 86.88 92 ASN A C 1
ATOM 745 O O . ASN A 1 92 ? 10.894 4.390 1.482 1.00 86.88 92 ASN A O 1
ATOM 749 N N . ILE A 1 93 ? 9.535 4.340 3.274 1.00 90.50 93 ILE A N 1
ATOM 750 C CA . ILE A 1 93 ? 9.757 2.926 3.612 1.00 90.50 93 ILE A CA 1
ATOM 751 C C . ILE A 1 93 ? 8.435 2.199 3.841 1.00 90.50 93 ILE A C 1
ATOM 753 O O . ILE A 1 93 ? 7.457 2.789 4.302 1.00 90.50 93 ILE A O 1
ATOM 757 N N . LEU A 1 94 ? 8.457 0.900 3.557 1.00 94.62 94 LEU A N 1
ATOM 758 C CA . LEU A 1 94 ? 7.409 -0.034 3.942 1.00 94.62 94 LEU A CA 1
ATOM 759 C C . LEU A 1 94 ? 7.602 -0.421 5.410 1.00 94.62 94 LEU A C 1
ATOM 761 O O . LEU A 1 94 ? 8.734 -0.573 5.880 1.00 94.62 94 LEU A O 1
ATOM 765 N N . HIS A 1 95 ? 6.502 -0.569 6.131 1.00 95.94 95 HIS A N 1
ATOM 766 C CA . HIS A 1 95 ? 6.481 -1.069 7.497 1.00 95.94 95 HIS A CA 1
ATOM 767 C C . HIS A 1 95 ? 5.399 -2.135 7.643 1.00 95.94 95 HIS A C 1
ATOM 769 O O . HIS A 1 95 ? 4.450 -2.160 6.865 1.00 95.94 95 HIS A O 1
ATOM 775 N N . TYR A 1 96 ? 5.545 -3.010 8.634 1.00 96.00 96 TYR A N 1
ATOM 776 C CA . TYR A 1 96 ? 4.633 -4.127 8.849 1.00 96.00 96 TYR A CA 1
ATOM 777 C C . TYR A 1 96 ? 3.616 -3.806 9.940 1.00 96.00 96 TYR A C 1
ATOM 779 O O . TYR A 1 96 ? 3.961 -3.238 10.975 1.00 96.00 96 TYR A O 1
ATOM 787 N N . TYR A 1 97 ? 2.376 -4.222 9.723 1.00 96.62 97 TYR A N 1
ATOM 788 C CA . TYR A 1 97 ? 1.286 -4.144 10.684 1.00 96.62 97 TYR A CA 1
ATOM 789 C C . TYR A 1 97 ? 0.820 -5.554 11.040 1.00 96.62 97 TYR A C 1
ATOM 791 O O . TYR A 1 97 ? 0.506 -6.337 10.149 1.00 96.62 97 TYR A O 1
ATOM 799 N N . ARG A 1 98 ? 0.765 -5.896 12.332 1.00 97.25 98 ARG A N 1
ATOM 800 C CA . ARG A 1 98 ? 0.244 -7.201 12.773 1.00 97.25 98 ARG A CA 1
ATOM 801 C C . ARG A 1 98 ? -1.279 -7.186 12.740 1.00 97.25 98 ARG A C 1
ATOM 803 O O . ARG A 1 98 ? -1.892 -6.531 13.577 1.00 97.25 98 ARG A O 1
ATOM 810 N N . CYS A 1 99 ? -1.876 -7.965 11.844 1.00 96.44 99 CYS A N 1
ATOM 811 C CA . CYS A 1 99 ? -3.331 -8.060 11.695 1.00 96.44 99 CYS A CA 1
ATOM 812 C C . CYS A 1 99 ? -3.983 -9.091 12.630 1.00 96.44 99 CYS A C 1
ATOM 814 O O . CYS A 1 99 ? -5.070 -9.583 12.360 1.00 96.44 99 CYS A O 1
ATOM 816 N N . SER A 1 100 ? -3.375 -9.390 13.784 1.00 94.44 100 SER A N 1
ATOM 817 C CA . SER A 1 100 ? -3.914 -10.355 14.760 1.00 94.44 100 SER A CA 1
ATOM 818 C C . SER A 1 100 ? -5.248 -9.938 15.393 1.00 94.44 100 SER A C 1
ATOM 820 O O . SER A 1 100 ? -5.839 -10.713 16.136 1.00 94.44 100 SER A O 1
ATOM 822 N N . LYS A 1 101 ? -5.676 -8.690 15.174 1.00 94.56 101 LYS A N 1
ATOM 823 C CA . LYS A 1 101 ? -6.960 -8.144 15.631 1.00 94.56 101 LYS A CA 1
ATOM 824 C C . LYS A 1 101 ? -8.055 -8.213 14.565 1.00 94.56 101 LYS A C 1
ATOM 826 O O . LYS A 1 101 ? -9.177 -7.802 14.849 1.00 94.56 101 LYS A O 1
ATOM 831 N N . PHE A 1 102 ? -7.720 -8.650 13.353 1.00 96.31 102 PHE A N 1
ATOM 832 C CA . PHE A 1 102 ? -8.700 -8.775 12.287 1.00 96.31 102 PHE A CA 1
ATOM 833 C C . PHE A 1 102 ? -9.604 -9.964 12.592 1.00 96.31 102 PHE A C 1
ATOM 835 O O . PHE A 1 102 ? -9.119 -11.012 13.024 1.00 96.31 102 PHE A O 1
ATOM 842 N N . GLU A 1 103 ? -10.900 -9.807 12.358 1.00 95.31 103 GLU A N 1
ATOM 843 C CA . GLU A 1 103 ? -11.846 -10.920 12.417 1.00 95.31 103 GLU A CA 1
ATOM 844 C C . GLU A 1 103 ? -11.595 -11.892 11.255 1.00 95.31 103 GLU A C 1
ATOM 846 O O . GLU A 1 103 ? -11.594 -13.107 11.447 1.00 95.31 103 GLU A O 1
ATOM 851 N N . GLU A 1 104 ? -11.289 -11.355 10.068 1.00 94.44 104 GLU A N 1
ATOM 852 C CA . GLU A 1 104 ? -10.974 -12.121 8.863 1.00 94.44 104 GLU A CA 1
ATOM 853 C C . GLU A 1 104 ? -10.056 -11.356 7.889 1.00 94.44 104 GLU A C 1
ATOM 855 O O . GLU A 1 104 ? -9.765 -10.173 8.059 1.00 94.44 104 GLU A O 1
ATOM 860 N N . GLY A 1 105 ? -9.543 -12.050 6.866 1.00 95.25 105 GLY A N 1
ATOM 861 C CA . GLY A 1 105 ? -8.766 -11.438 5.777 1.00 95.25 105 GLY A CA 1
ATOM 862 C C . GLY A 1 105 ? -7.292 -11.134 6.080 1.00 95.25 105 GLY A C 1
ATOM 863 O O . GLY A 1 105 ? -6.575 -10.664 5.197 1.00 95.25 105 GLY A O 1
ATOM 864 N N . CYS A 1 106 ? -6.808 -11.431 7.290 1.00 97.19 106 CYS A N 1
ATOM 865 C CA . CYS A 1 106 ? -5.383 -11.358 7.620 1.00 97.19 106 CYS A CA 1
ATOM 866 C C . CYS A 1 106 ? -4.595 -12.437 6.837 1.00 97.19 106 CYS A C 1
ATOM 868 O O . CYS A 1 106 ? -5.024 -13.596 6.818 1.00 97.19 106 CYS A O 1
ATOM 870 N N . PRO A 1 107 ? -3.455 -12.108 6.193 1.00 97.62 107 PRO A N 1
ATOM 871 C CA . PRO A 1 107 ? -2.707 -13.065 5.379 1.00 97.62 107 PRO A CA 1
ATOM 872 C C . PRO A 1 107 ? -2.261 -14.293 6.178 1.00 97.62 107 PRO A C 1
ATOM 874 O O . PRO A 1 107 ? -1.624 -14.164 7.219 1.00 97.62 107 PRO A O 1
ATOM 877 N N . ASN A 1 108 ? -2.547 -15.490 5.668 1.00 97.00 108 ASN A N 1
ATOM 878 C CA . ASN A 1 108 ? -2.164 -16.773 6.276 1.00 97.00 108 ASN A CA 1
ATOM 879 C C . ASN A 1 108 ? -1.004 -17.472 5.547 1.00 97.00 108 ASN A C 1
ATOM 881 O O . ASN A 1 108 ? -0.638 -18.591 5.885 1.00 97.00 108 ASN A O 1
ATOM 885 N N . THR A 1 109 ? -0.449 -16.827 4.524 1.00 96.50 109 THR A N 1
ATOM 886 C CA . THR A 1 109 ? 0.705 -17.300 3.761 1.00 96.50 109 THR A CA 1
ATOM 887 C C . THR A 1 109 ? 1.632 -16.131 3.487 1.00 96.50 109 THR A C 1
ATOM 889 O O . THR A 1 109 ? 1.178 -14.990 3.389 1.00 96.50 109 THR A O 1
ATOM 892 N N . ARG A 1 110 ? 2.920 -16.412 3.277 1.00 97.06 110 ARG A N 1
ATOM 893 C CA . ARG A 1 110 ? 3.858 -15.400 2.782 1.00 97.06 110 ARG A CA 1
ATOM 894 C C . ARG A 1 110 ? 3.443 -14.884 1.407 1.00 97.06 110 ARG A C 1
ATOM 896 O O . ARG A 1 110 ? 2.962 -15.655 0.576 1.00 97.06 110 ARG A O 1
ATOM 903 N N . TYR A 1 111 ? 3.689 -13.605 1.159 1.00 96.25 111 TYR A N 1
ATOM 904 C CA . TYR A 1 111 ? 3.403 -12.959 -0.119 1.00 96.25 111 TYR A CA 1
ATOM 905 C C . TYR A 1 111 ? 4.438 -11.879 -0.438 1.00 96.25 111 TYR A C 1
ATOM 907 O O . TYR A 1 111 ? 5.166 -11.411 0.442 1.00 96.25 111 TYR A O 1
ATOM 915 N N . ASP A 1 112 ? 4.531 -11.504 -1.711 1.00 95.69 112 ASP A N 1
ATOM 916 C CA . ASP A 1 112 ? 5.378 -10.391 -2.126 1.00 95.69 112 ASP A CA 1
ATOM 917 C C . ASP A 1 112 ? 4.664 -9.057 -1.878 1.00 95.69 112 ASP A C 1
ATOM 919 O O . ASP A 1 112 ? 3.449 -8.943 -2.020 1.00 95.69 112 ASP A O 1
ATOM 923 N N . SER A 1 113 ? 5.421 -8.018 -1.535 1.00 95.44 113 SER A N 1
ATOM 924 C CA . SER A 1 113 ? 4.880 -6.716 -1.140 1.00 95.44 113 SER A CA 1
ATOM 925 C C . SER A 1 113 ? 3.979 -6.071 -2.210 1.00 95.44 113 SER A C 1
ATOM 927 O O . SER A 1 113 ? 3.025 -5.363 -1.886 1.00 95.44 113 SER A O 1
ATOM 929 N N . ASP A 1 114 ? 4.248 -6.353 -3.487 1.00 95.19 114 ASP A N 1
ATOM 930 C CA . ASP A 1 114 ? 3.463 -5.897 -4.634 1.00 95.19 114 ASP A CA 1
ATOM 931 C C . ASP A 1 114 ? 2.183 -6.717 -4.878 1.00 95.19 114 ASP A C 1
ATOM 933 O O . ASP A 1 114 ? 1.359 -6.343 -5.706 1.00 95.19 114 ASP A O 1
ATOM 937 N N . GLU A 1 115 ? 1.960 -7.790 -4.121 1.00 95.75 115 GLU A N 1
ATOM 938 C CA . GLU A 1 115 ? 0.777 -8.650 -4.204 1.00 95.75 115 GLU A CA 1
ATOM 939 C C . GLU A 1 115 ? -0.281 -8.350 -3.134 1.00 95.75 115 GLU A C 1
ATOM 941 O O . GLU A 1 115 ? -1.171 -9.165 -2.893 1.00 95.75 115 GLU A O 1
ATOM 946 N N . MET A 1 116 ? -0.227 -7.166 -2.517 1.00 95.19 116 MET A N 1
ATOM 947 C CA . MET A 1 116 ? -1.183 -6.750 -1.481 1.00 95.19 116 MET A CA 1
ATOM 948 C C . MET A 1 116 ? -2.647 -6.791 -1.948 1.00 95.19 116 MET A C 1
ATOM 950 O O . MET A 1 116 ? -3.535 -7.011 -1.133 1.00 95.19 116 MET A O 1
ATOM 954 N N . TYR A 1 117 ? -2.909 -6.652 -3.254 1.00 96.50 117 TYR A N 1
ATOM 955 C CA . TYR A 1 117 ? -4.253 -6.780 -3.838 1.00 96.50 117 TYR A CA 1
ATOM 956 C C . TYR A 1 117 ? -4.934 -8.121 -3.505 1.00 96.50 117 TYR A C 1
ATOM 958 O O . TYR A 1 117 ? -6.155 -8.211 -3.539 1.00 96.50 117 TYR A O 1
ATOM 966 N N . LYS A 1 118 ? -4.166 -9.164 -3.156 1.00 97.19 118 LYS A N 1
ATOM 967 C CA . LYS A 1 118 ? -4.696 -10.462 -2.706 1.00 97.19 118 LYS A CA 1
ATOM 968 C C . LYS A 1 118 ? -5.344 -10.405 -1.318 1.00 97.19 118 LYS A C 1
ATOM 970 O O . LYS A 1 118 ? -6.071 -11.328 -0.966 1.00 97.19 118 LYS A O 1
ATOM 975 N N . PHE A 1 119 ? -5.085 -9.351 -0.541 1.00 97.25 119 PHE A N 1
ATOM 976 C CA . PHE A 1 119 ? -5.532 -9.204 0.844 1.00 97.25 119 PHE A CA 1
ATOM 977 C C . PHE A 1 119 ? -6.225 -7.849 1.072 1.00 97.25 119 PHE A C 1
ATOM 979 O O . PHE A 1 119 ? -5.644 -6.965 1.703 1.00 97.25 119 PHE A O 1
ATOM 986 N N . PRO A 1 120 ? -7.475 -7.665 0.599 1.00 97.00 120 PRO A N 1
ATOM 987 C CA . PRO A 1 120 ? -8.190 -6.391 0.720 1.00 97.00 120 PRO A CA 1
ATOM 988 C C . PRO A 1 120 ? -8.302 -5.837 2.142 1.00 97.00 120 PRO A C 1
ATOM 990 O O . PRO A 1 120 ? -8.120 -4.640 2.358 1.00 97.00 120 PRO A O 1
ATOM 993 N N . ALA A 1 121 ? -8.463 -6.715 3.136 1.00 96.94 121 ALA A N 1
ATOM 994 C CA . ALA A 1 121 ? -8.492 -6.333 4.547 1.00 96.94 121 ALA A CA 1
ATOM 995 C C . ALA A 1 121 ? -7.242 -5.541 4.995 1.00 96.94 121 ALA A C 1
ATOM 997 O O . ALA A 1 121 ? -7.317 -4.742 5.923 1.00 96.94 121 ALA A O 1
ATOM 998 N N . CYS A 1 122 ? -6.094 -5.717 4.328 1.00 97.44 122 CYS A N 1
ATOM 999 C CA . CYS A 1 122 ? -4.853 -5.000 4.627 1.00 97.44 122 CYS A CA 1
ATOM 1000 C C . CYS A 1 122 ? -4.791 -3.563 4.081 1.00 97.44 122 CYS A C 1
ATOM 1002 O O . CYS A 1 122 ? -3.797 -2.874 4.317 1.00 97.44 122 CYS A O 1
ATOM 1004 N N . PHE A 1 123 ? -5.804 -3.094 3.353 1.00 96.56 123 PHE A N 1
ATOM 1005 C CA . PHE A 1 123 ? -5.900 -1.702 2.901 1.00 96.56 123 PHE A CA 1
ATOM 1006 C C . PHE A 1 123 ? -7.306 -1.107 3.031 1.00 96.56 123 PHE A C 1
ATOM 1008 O O . PHE A 1 123 ? -7.490 0.078 2.776 1.00 96.56 123 PHE A O 1
ATOM 1015 N N . GLU A 1 124 ? -8.298 -1.878 3.461 1.00 95.88 124 GLU A N 1
ATOM 1016 C CA . GLU A 1 124 ? -9.620 -1.364 3.810 1.00 95.88 124 GLU A CA 1
ATOM 1017 C C . GLU A 1 124 ? -9.585 -0.726 5.208 1.00 95.88 124 GLU A C 1
ATOM 1019 O O . GLU A 1 124 ? -9.523 -1.403 6.235 1.00 95.88 124 GLU A O 1
ATOM 1024 N N . ILE A 1 125 ? -9.584 0.607 5.236 1.00 96.44 125 ILE A N 1
ATOM 1025 C CA . ILE A 1 125 ? -9.445 1.425 6.447 1.00 96.44 125 ILE A CA 1
ATOM 1026 C C . ILE A 1 125 ? -10.658 2.339 6.642 1.00 96.44 125 ILE A C 1
ATOM 1028 O O . ILE A 1 125 ? -11.299 2.732 5.672 1.00 96.44 125 ILE A O 1
ATOM 1032 N N . GLU A 1 126 ? -10.918 2.727 7.889 1.00 95.56 126 GLU A N 1
ATOM 1033 C CA . GLU A 1 126 ? -11.777 3.855 8.259 1.00 95.56 126 GLU A CA 1
ATOM 1034 C C . GLU A 1 126 ? -10.876 5.057 8.600 1.00 95.56 126 GLU A C 1
ATOM 1036 O O . GLU A 1 126 ? -10.309 5.109 9.698 1.00 95.56 126 GLU A O 1
ATOM 1041 N N . PRO A 1 127 ? -10.690 6.027 7.682 1.00 93.94 127 PRO A N 1
ATOM 1042 C CA . PRO A 1 127 ? -9.760 7.139 7.877 1.00 93.94 127 PRO A CA 1
ATOM 1043 C C . PRO A 1 127 ? -10.053 8.021 9.092 1.00 93.94 127 PRO A C 1
ATOM 1045 O O . PRO A 1 127 ? -9.138 8.659 9.623 1.00 93.94 127 PRO A O 1
ATOM 1048 N N . THR A 1 128 ? -11.321 8.083 9.509 1.00 93.31 128 THR A N 1
ATOM 1049 C CA . THR A 1 128 ? -11.781 8.916 10.628 1.00 93.31 128 THR A CA 1
ATOM 1050 C C . THR A 1 128 ? -11.318 8.340 11.962 1.00 93.31 128 THR A C 1
ATOM 1052 O O . THR A 1 128 ? -10.715 9.046 12.770 1.00 93.31 128 THR A O 1
ATOM 1055 N N . GLU A 1 129 ? -11.531 7.038 12.143 1.00 93.44 129 GLU A N 1
ATOM 1056 C CA . GLU A 1 129 ? -11.179 6.284 13.351 1.00 93.44 129 GLU A CA 1
ATOM 1057 C C . GLU A 1 129 ? -9.742 5.738 13.306 1.00 93.44 129 GLU A C 1
ATOM 1059 O O . GLU A 1 129 ? -9.208 5.284 14.317 1.00 93.44 129 GLU A O 1
ATOM 1064 N N . ARG A 1 130 ? -9.078 5.833 12.143 1.00 94.81 130 ARG A N 1
ATOM 1065 C CA . ARG A 1 130 ? -7.697 5.384 11.902 1.00 94.81 130 ARG A CA 1
ATOM 1066 C C . ARG A 1 130 ? -7.503 3.916 12.267 1.00 94.81 130 ARG A C 1
ATOM 1068 O O . ARG A 1 130 ? -6.555 3.559 12.966 1.00 94.81 130 ARG A O 1
ATOM 1075 N N . CYS A 1 131 ? -8.408 3.077 11.783 1.00 95.12 131 CYS A N 1
ATOM 1076 C CA . CYS A 1 131 ? -8.402 1.636 11.998 1.00 95.12 131 CYS A CA 1
ATOM 1077 C C . CYS A 1 131 ? -8.705 0.888 10.698 1.00 95.12 131 CYS A C 1
ATOM 1079 O O . CYS A 1 131 ? -9.153 1.483 9.718 1.00 95.12 131 CYS A O 1
ATOM 1081 N N . TYR A 1 132 ? -8.429 -0.414 10.679 1.00 96.31 132 TYR A N 1
ATOM 1082 C CA . TYR A 1 132 ? -8.828 -1.290 9.579 1.00 96.31 132 TYR A CA 1
ATOM 1083 C C . TYR A 1 132 ? -10.267 -1.742 9.762 1.00 96.31 132 TYR A C 1
ATOM 1085 O O . TYR A 1 132 ? -10.630 -2.157 10.860 1.00 96.31 132 TYR A O 1
ATOM 1093 N N . LEU A 1 133 ? -11.052 -1.753 8.685 1.00 95.62 133 LEU A N 1
ATOM 1094 C CA . LEU A 1 133 ? -12.450 -2.197 8.722 1.00 95.62 133 LEU A CA 1
ATOM 1095 C C . LEU A 1 133 ? -12.596 -3.658 9.173 1.00 95.62 133 LEU A C 1
ATOM 1097 O O . LEU A 1 133 ? -13.622 -4.025 9.733 1.00 95.62 133 LEU A O 1
ATOM 1101 N N . ALA A 1 134 ? -11.558 -4.473 8.977 1.00 95.81 134 ALA A N 1
ATOM 1102 C CA . ALA A 1 134 ? -11.518 -5.862 9.423 1.00 95.81 134 ALA A CA 1
ATOM 1103 C C . ALA A 1 134 ? -11.309 -6.032 10.943 1.00 95.81 134 ALA A C 1
ATOM 1105 O O . ALA A 1 134 ? -11.396 -7.151 11.445 1.00 95.81 134 ALA A O 1
ATOM 1106 N N . GLU A 1 135 ? -10.995 -4.972 11.697 1.00 95.25 135 GLU A N 1
ATOM 1107 C CA . GLU A 1 135 ? -10.851 -5.055 13.154 1.00 95.25 135 GLU A CA 1
ATOM 1108 C C . GLU A 1 135 ? -12.202 -4.955 13.863 1.00 95.25 135 GLU A C 1
ATOM 1110 O O . GLU A 1 135 ? -12.932 -3.987 13.677 1.00 95.25 135 GLU A O 1
ATOM 1115 N N . ALA A 1 136 ? -12.473 -5.873 14.796 1.00 87.69 136 ALA A N 1
ATOM 1116 C CA . ALA A 1 136 ? -13.717 -5.912 15.582 1.00 87.69 136 ALA A CA 1
ATOM 1117 C C . ALA A 1 136 ? -14.075 -4.582 16.284 1.00 87.69 136 ALA A C 1
ATOM 1119 O O . ALA A 1 136 ? -15.237 -4.267 16.543 1.00 87.69 136 ALA A O 1
ATOM 1120 N N . GLN A 1 137 ? -13.052 -3.803 16.651 1.00 86.75 137 GLN A N 1
ATOM 1121 C CA . GLN A 1 137 ? -13.197 -2.525 17.353 1.00 86.75 137 GLN A CA 1
ATOM 1122 C C . GLN A 1 137 ? -13.363 -1.336 16.398 1.00 86.75 137 GLN A C 1
ATOM 1124 O O . GLN A 1 137 ? -13.730 -0.250 16.845 1.00 86.75 137 GLN A O 1
ATOM 1129 N N . CYS A 1 138 ? -13.116 -1.534 15.102 1.00 89.69 138 CYS A N 1
ATOM 1130 C CA . CYS A 1 138 ? -13.286 -0.529 14.066 1.00 89.69 138 CYS A CA 1
ATOM 1131 C C . CYS A 1 138 ? -14.755 -0.495 13.646 1.00 89.69 138 CYS A C 1
ATOM 1133 O O . CYS A 1 138 ? -15.160 -1.062 12.636 1.00 89.69 138 CYS A O 1
ATOM 1135 N N . GLN A 1 139 ? -15.591 0.128 14.475 1.00 73.81 139 GLN A N 1
ATOM 1136 C CA . GLN A 1 139 ? -16.981 0.346 14.103 1.00 73.81 139 GLN A CA 1
ATOM 1137 C C . GLN A 1 139 ? -17.057 1.570 13.194 1.00 73.81 139 GLN A C 1
ATOM 1139 O O . GLN A 1 139 ? -16.751 2.670 13.662 1.00 73.81 139 GLN A O 1
ATOM 1144 N N . PRO A 1 140 ? -17.512 1.433 11.935 1.00 61.84 140 PRO A N 1
ATOM 1145 C CA . PRO A 1 140 ? -17.913 2.605 11.179 1.00 61.84 140 PRO A CA 1
ATOM 1146 C C . PRO A 1 140 ? -18.991 3.326 11.989 1.00 61.84 140 PRO A C 1
ATOM 1148 O O . PRO A 1 140 ? -19.857 2.690 12.600 1.00 61.84 140 PRO A O 1
ATOM 1151 N N . THR A 1 141 ? -18.953 4.655 12.020 1.00 55.97 141 THR A N 1
ATOM 1152 C CA . THR A 1 141 ? -19.925 5.495 12.729 1.00 55.97 141 THR A CA 1
ATOM 1153 C C . THR A 1 141 ? -21.310 5.433 12.053 1.00 55.97 141 THR A C 1
ATOM 1155 O O . THR A 1 141 ? -21.861 6.435 11.620 1.00 55.97 141 THR A O 1
ATOM 1158 N N . THR A 1 142 ? -21.917 4.252 11.925 1.00 52.34 142 THR A N 1
ATOM 1159 C CA . THR A 1 142 ? -23.274 4.045 11.392 1.00 52.34 142 THR A CA 1
ATOM 1160 C C . THR A 1 142 ? -24.332 3.924 12.489 1.00 52.34 142 THR A C 1
ATOM 1162 O O . THR A 1 142 ? -25.523 3.893 12.188 1.00 52.34 142 THR A O 1
ATOM 1165 N N . ARG A 1 143 ? -23.960 3.972 13.777 1.00 45.25 143 ARG A N 1
ATOM 1166 C CA . ARG A 1 143 ? -24.910 3.863 14.904 1.00 45.25 143 ARG A CA 1
ATOM 1167 C C . ARG A 1 143 ? -25.836 5.070 15.142 1.00 45.25 143 ARG A C 1
ATOM 1169 O O . ARG A 1 143 ? -26.520 5.093 16.159 1.00 45.25 143 ARG A O 1
ATOM 1176 N N . GLN A 1 144 ? -25.928 6.041 14.229 1.00 49.75 144 GLN A N 1
ATOM 1177 C CA . GLN A 1 144 ? -26.920 7.127 14.344 1.00 49.75 144 GLN A CA 1
ATOM 1178 C C . GLN A 1 144 ? -27.801 7.359 13.106 1.00 49.75 144 GLN A C 1
ATOM 1180 O O . GLN A 1 144 ? -28.718 8.173 13.177 1.00 49.75 144 GLN A O 1
ATOM 1185 N N . VAL A 1 145 ? -27.606 6.644 11.991 1.00 52.06 145 VAL A N 1
ATOM 1186 C CA . VAL A 1 145 ? -28.354 6.952 10.749 1.00 52.06 145 VAL A CA 1
ATOM 1187 C C . VAL A 1 145 ? -29.665 6.168 10.621 1.00 52.06 145 VAL A C 1
ATOM 1189 O O . VAL A 1 145 ? -30.595 6.637 9.968 1.00 52.06 145 VAL A O 1
ATOM 1192 N N . THR A 1 146 ? -29.835 5.047 11.326 1.00 46.00 146 THR A N 1
ATOM 1193 C CA . THR A 1 146 ? -31.092 4.274 11.272 1.00 46.00 146 THR A CA 1
ATOM 1194 C C . THR A 1 146 ? -32.280 4.986 11.936 1.00 46.00 146 THR A C 1
ATOM 1196 O O . THR A 1 146 ? -33.414 4.569 11.744 1.00 46.00 146 THR A O 1
ATOM 1199 N N . GLY A 1 147 ? -32.050 6.078 12.678 1.00 44.53 147 GLY A N 1
ATOM 1200 C CA . GLY A 1 147 ? -33.110 6.918 13.253 1.00 44.53 147 GLY A CA 1
ATOM 1201 C C . GLY A 1 147 ? -33.497 8.150 12.420 1.00 44.53 147 GLY A C 1
ATOM 1202 O O . GLY A 1 147 ? -34.453 8.830 12.780 1.00 44.53 147 GLY A O 1
ATOM 1203 N N . LEU A 1 148 ? -32.772 8.465 11.335 1.00 49.84 148 LEU A N 1
ATOM 1204 C CA . LEU A 1 148 ? -32.955 9.707 10.556 1.00 49.84 148 LEU A CA 1
ATOM 1205 C C . LEU A 1 148 ? -33.402 9.471 9.099 1.00 49.84 148 LEU A C 1
ATOM 1207 O O . LEU A 1 148 ? -33.661 10.432 8.373 1.00 49.84 148 LEU A O 1
ATOM 1211 N N . LEU A 1 149 ? -33.497 8.215 8.652 1.00 50.84 149 LEU A N 1
ATOM 1212 C CA . LEU A 1 149 ? -33.909 7.899 7.279 1.00 50.84 149 LEU A CA 1
ATOM 1213 C C . LEU A 1 149 ? -35.437 7.963 7.078 1.00 50.84 149 LEU A C 1
ATOM 1215 O O . LEU A 1 149 ? -35.888 8.365 6.010 1.00 50.84 149 LEU A O 1
ATOM 1219 N N . ASP A 1 150 ? -36.233 7.663 8.111 1.00 45.47 150 ASP A N 1
ATOM 1220 C CA . ASP A 1 150 ? -37.706 7.685 8.010 1.00 45.47 150 ASP A CA 1
ATOM 1221 C C . ASP A 1 150 ? -38.301 9.103 8.008 1.00 45.47 150 ASP A C 1
ATOM 1223 O O . ASP A 1 150 ? -39.368 9.342 7.440 1.00 45.47 150 ASP A O 1
ATOM 1227 N N . THR A 1 151 ? -37.600 10.085 8.581 1.00 47.62 151 THR A N 1
ATOM 1228 C CA . THR A 1 151 ? -38.104 11.467 8.663 1.00 47.62 151 THR A CA 1
ATOM 1229 C C . THR A 1 151 ? -37.777 12.286 7.411 1.00 47.62 151 THR A C 1
ATOM 1231 O O . THR A 1 151 ? -38.505 13.216 7.076 1.00 47.62 151 THR A O 1
ATOM 1234 N N . THR A 1 152 ? -36.701 11.963 6.687 1.00 49.00 152 THR A N 1
ATOM 1235 C CA . THR A 1 152 ? -36.210 12.794 5.570 1.00 49.00 152 THR A CA 1
ATOM 1236 C C . THR A 1 152 ? -36.894 12.511 4.231 1.00 49.00 152 THR A C 1
ATOM 1238 O O . THR A 1 152 ? -36.979 13.417 3.399 1.00 49.00 152 THR A O 1
ATOM 1241 N N . LEU A 1 153 ? -37.467 11.317 4.033 1.00 48.53 153 LEU A N 1
ATOM 1242 C CA . LEU A 1 153 ? -38.207 10.987 2.808 1.00 48.53 153 LEU A CA 1
ATOM 1243 C C . LEU A 1 153 ? -39.528 11.770 2.690 1.00 48.53 153 LEU A C 1
ATOM 1245 O O . LEU A 1 153 ? -39.913 12.168 1.592 1.00 48.53 153 LEU A O 1
ATOM 1249 N N . SER A 1 154 ? -40.185 12.064 3.817 1.00 44.03 154 SER A N 1
ATOM 1250 C CA . SER A 1 154 ? -41.452 12.816 3.833 1.00 44.03 154 SER A CA 1
ATOM 1251 C C . SER A 1 154 ? -41.278 14.310 3.526 1.00 44.03 154 SER A C 1
ATOM 1253 O O . SER A 1 154 ? -42.231 14.971 3.120 1.00 44.03 154 SER A O 1
ATOM 1255 N N . THR A 1 155 ? -40.065 14.852 3.668 1.00 45.00 155 THR A N 1
ATOM 1256 C CA . THR A 1 155 ? -39.798 16.294 3.514 1.00 45.00 155 THR A CA 1
ATOM 1257 C C . THR A 1 155 ? -39.310 16.669 2.109 1.00 45.00 155 THR A C 1
ATOM 1259 O O . THR A 1 155 ? -39.406 17.829 1.716 1.00 45.00 155 THR A O 1
ATOM 1262 N N . LEU A 1 156 ? -38.829 15.705 1.313 1.00 51.22 156 LEU A N 1
ATOM 1263 C CA . LEU A 1 156 ? -38.290 15.947 -0.037 1.00 51.22 156 LEU A CA 1
ATOM 1264 C C . LEU A 1 156 ? -39.359 16.185 -1.117 1.00 51.22 156 LEU A C 1
ATOM 1266 O O . LEU A 1 156 ? -39.029 16.647 -2.206 1.00 51.22 156 LEU A O 1
ATOM 1270 N N . VAL A 1 157 ? -40.635 15.914 -0.828 1.00 47.41 157 VAL A N 1
ATOM 1271 C CA . VAL A 1 157 ? -41.720 16.063 -1.813 1.00 47.41 157 VAL A CA 1
ATOM 1272 C C . VAL A 1 157 ? -42.211 17.516 -1.939 1.00 47.41 157 VAL A C 1
ATOM 1274 O O . VAL A 1 157 ? -42.836 17.846 -2.943 1.00 47.41 157 VAL A O 1
ATOM 1277 N N . ASN A 1 158 ? -41.897 18.420 -0.998 1.00 44.75 158 ASN A N 1
ATOM 1278 C CA . ASN A 1 158 ? -42.657 19.674 -0.881 1.00 44.75 158 ASN A CA 1
ATOM 1279 C C . ASN A 1 158 ? -41.959 21.001 -1.225 1.00 44.75 158 ASN A C 1
ATOM 1281 O O . ASN A 1 158 ? -42.631 22.023 -1.167 1.00 44.75 158 ASN A O 1
ATOM 1285 N N . GLU A 1 159 ? -40.685 21.053 -1.632 1.00 40.34 159 GLU A N 1
ATOM 1286 C CA . GLU A 1 159 ? -40.036 22.363 -1.873 1.00 40.34 159 GLU A CA 1
ATOM 1287 C C . GLU A 1 159 ? -39.140 22.397 -3.127 1.00 40.34 159 GLU A C 1
ATOM 1289 O O . GLU A 1 159 ? -38.050 22.961 -3.141 1.00 40.34 159 GLU A O 1
ATOM 1294 N N . SER A 1 160 ? -39.629 21.840 -4.240 1.00 46.59 160 SER A N 1
ATOM 1295 C CA . SER A 1 160 ? -39.031 21.978 -5.585 1.00 46.59 160 SER A CA 1
ATOM 1296 C C . SER A 1 160 ? -39.260 23.371 -6.222 1.00 46.59 160 SER A C 1
ATOM 1298 O O . SER A 1 160 ? -39.310 23.499 -7.445 1.00 46.59 160 SER A O 1
ATOM 1300 N N . SER A 1 161 ? -39.436 24.439 -5.438 1.00 45.12 161 SER A N 1
ATOM 1301 C CA . SER A 1 161 ? -39.843 25.752 -5.967 1.00 45.12 161 SER A CA 1
ATOM 1302 C C . SER A 1 161 ? -39.153 26.942 -5.298 1.00 45.12 161 SER A C 1
ATOM 1304 O O . SER A 1 161 ? -39.824 27.838 -4.790 1.00 45.12 161 SER A O 1
ATOM 1306 N N . ARG A 1 162 ? -37.818 27.044 -5.365 1.00 34.78 162 ARG A N 1
ATOM 1307 C CA . ARG A 1 162 ? -37.198 28.380 -5.447 1.00 34.78 162 ARG A CA 1
ATOM 1308 C C . ARG A 1 162 ? -35.803 28.361 -6.063 1.00 34.78 162 ARG A C 1
ATOM 1310 O O . ARG A 1 162 ? -34.878 27.732 -5.569 1.00 34.78 162 ARG A O 1
ATOM 1317 N N . SER A 1 163 ? -35.704 29.074 -7.176 1.00 37.72 163 SER A N 1
ATOM 1318 C CA . SER A 1 163 ? -34.534 29.219 -8.029 1.00 37.72 163 SER A CA 1
ATOM 1319 C C . SER A 1 163 ? -33.559 30.293 -7.522 1.00 37.72 163 SER A C 1
ATOM 1321 O O . SER A 1 163 ? -33.983 31.316 -6.992 1.00 37.72 163 SER A O 1
ATOM 1323 N N . THR A 1 164 ? -32.279 30.048 -7.822 1.00 37.59 164 THR A N 1
ATOM 1324 C CA . THR A 1 164 ? -31.133 30.966 -7.986 1.00 37.59 164 THR A CA 1
ATOM 1325 C C . THR A 1 164 ? -30.630 31.763 -6.777 1.00 37.59 164 THR A C 1
ATOM 1327 O O . THR A 1 164 ? -31.163 32.813 -6.432 1.00 37.59 164 THR A O 1
ATOM 1330 N N . THR A 1 165 ? -29.442 31.386 -6.291 1.00 32.81 165 THR A N 1
ATOM 1331 C CA . THR A 1 165 ? -28.442 32.345 -5.798 1.00 32.81 165 THR A CA 1
ATOM 1332 C C . THR A 1 165 ? -27.067 32.019 -6.385 1.00 32.81 165 THR A C 1
ATOM 1334 O O . THR A 1 165 ? -26.517 30.934 -6.212 1.00 32.81 165 THR A O 1
ATOM 1337 N N . ALA A 1 166 ? -26.526 32.979 -7.136 1.00 39.34 166 ALA A N 1
ATOM 1338 C CA . ALA A 1 166 ? -25.155 32.981 -7.620 1.00 39.34 166 ALA A CA 1
ATOM 1339 C C . ALA A 1 166 ? -24.195 33.142 -6.429 1.00 39.34 166 ALA A C 1
ATOM 1341 O O . ALA A 1 166 ? -24.297 34.113 -5.681 1.00 39.34 166 ALA A O 1
ATOM 1342 N N . TYR A 1 167 ? -23.268 32.199 -6.251 1.00 35.28 167 TYR A N 1
ATOM 1343 C CA . TYR A 1 167 ? -22.248 32.259 -5.204 1.00 35.28 167 TYR A CA 1
ATOM 1344 C C . TYR A 1 167 ? -20.981 32.918 -5.767 1.00 35.28 167 TYR A C 1
ATOM 1346 O O . TYR A 1 167 ? -20.156 32.282 -6.425 1.00 35.28 167 TYR A O 1
ATOM 1354 N N . THR A 1 168 ? -20.841 34.222 -5.541 1.00 45.94 168 THR A N 1
ATOM 1355 C CA . THR A 1 168 ? -19.603 34.974 -5.772 1.00 45.94 168 THR A CA 1
ATOM 1356 C C . THR A 1 168 ? -18.556 34.539 -4.746 1.00 45.94 168 THR A C 1
ATOM 1358 O O . THR A 1 168 ? -18.665 34.860 -3.565 1.00 45.94 168 THR A O 1
ATOM 1361 N N . ASN A 1 169 ? -17.533 33.798 -5.179 1.00 49.59 169 ASN A N 1
ATOM 1362 C CA . ASN A 1 169 ? -16.357 33.517 -4.354 1.00 49.59 169 ASN A CA 1
ATOM 1363 C C . ASN A 1 169 ? -15.309 34.621 -4.546 1.00 49.59 169 ASN A C 1
ATOM 1365 O O . ASN A 1 169 ? -14.294 34.409 -5.210 1.00 49.59 169 ASN A O 1
ATOM 1369 N N . ASP A 1 170 ? -15.532 35.780 -3.930 1.00 48.84 170 ASP A N 1
ATOM 1370 C CA . ASP A 1 170 ? -14.475 36.771 -3.727 1.00 48.84 170 ASP A CA 1
ATOM 1371 C C . ASP A 1 170 ? -13.555 36.293 -2.599 1.00 48.84 170 ASP A C 1
ATOM 1373 O O . ASP A 1 170 ? -13.739 36.588 -1.417 1.00 48.84 170 ASP A O 1
ATOM 1377 N N . LYS A 1 171 ? -12.534 35.511 -2.961 1.00 55.56 171 LYS A N 1
ATOM 1378 C CA . LYS A 1 171 ? -11.386 35.294 -2.078 1.00 55.56 171 LYS A CA 1
ATOM 1379 C C . LYS A 1 171 ? -10.544 36.563 -2.106 1.00 55.56 171 LYS A C 1
ATOM 1381 O O . LYS A 1 171 ? -9.800 36.794 -3.056 1.00 55.56 171 LYS A O 1
ATOM 1386 N N . GLY A 1 172 ? -10.669 37.376 -1.057 1.00 57.22 172 GLY A N 1
ATOM 1387 C CA . GLY A 1 172 ? -9.815 38.536 -0.824 1.00 57.22 172 GLY A CA 1
ATOM 1388 C C . GLY A 1 172 ? -8.338 38.148 -0.922 1.00 57.22 172 GLY A C 1
ATOM 1389 O O . GLY A 1 172 ? -7.807 37.431 -0.073 1.00 57.22 172 GLY A O 1
ATOM 1390 N N . PHE A 1 173 ? -7.679 38.598 -1.990 1.00 60.62 173 PHE A N 1
ATOM 1391 C CA . PHE A 1 173 ? -6.240 38.461 -2.166 1.00 60.62 173 PHE A CA 1
ATOM 1392 C C . PHE A 1 173 ? -5.547 39.364 -1.146 1.00 60.62 173 PHE A C 1
ATOM 1394 O O . PHE A 1 173 ? -5.516 40.579 -1.312 1.00 60.62 173 PHE A O 1
ATOM 1401 N N . ASN A 1 174 ? -4.974 38.776 -0.095 1.00 61.97 174 ASN A N 1
ATOM 1402 C CA . ASN A 1 174 ? -4.085 39.501 0.807 1.00 61.97 174 ASN A CA 1
ATOM 1403 C C . ASN A 1 174 ? -2.844 39.952 0.005 1.00 61.97 174 ASN A C 1
ATOM 1405 O O . ASN A 1 174 ? -2.083 39.096 -0.449 1.00 61.97 174 ASN A O 1
ATOM 1409 N N . PRO A 1 175 ? -2.607 41.264 -0.191 1.00 66.94 175 PRO A N 1
ATOM 1410 C CA . PRO A 1 175 ? -1.569 41.761 -1.103 1.00 66.94 175 PRO A CA 1
ATOM 1411 C C . PRO A 1 175 ? -0.148 41.675 -0.518 1.00 66.94 175 PRO A C 1
ATOM 1413 O O . PRO A 1 175 ? 0.836 41.782 -1.246 1.00 66.94 175 PRO A O 1
ATOM 1416 N N . LEU A 1 176 ? -0.025 41.446 0.791 1.00 69.06 176 LEU A N 1
ATOM 1417 C CA . LEU A 1 176 ? 1.244 41.373 1.523 1.00 69.06 176 LEU A CA 1
ATOM 1418 C C . LEU A 1 176 ? 2.253 40.349 0.954 1.00 69.06 176 LEU A C 1
ATOM 1420 O O . LEU A 1 176 ? 3.392 40.740 0.689 1.00 69.06 176 LEU A O 1
ATOM 1424 N N . PRO A 1 177 ? 1.888 39.074 0.705 1.00 72.06 177 PRO A N 1
ATOM 1425 C CA . PRO A 1 177 ? 2.808 38.104 0.106 1.00 72.06 177 PRO A CA 1
ATOM 1426 C C . PRO A 1 177 ? 3.229 38.476 -1.321 1.00 72.06 177 PRO A C 1
ATOM 1428 O O . PRO A 1 177 ? 4.381 38.261 -1.692 1.00 72.06 177 PRO A O 1
ATOM 1431 N N . VAL A 1 178 ? 2.337 39.079 -2.114 1.00 77.19 178 VAL A N 1
ATOM 1432 C CA . VAL A 1 178 ? 2.634 39.472 -3.502 1.00 77.19 178 VAL A CA 1
ATOM 1433 C C . VAL A 1 178 ? 3.643 40.623 -3.534 1.00 77.19 178 VAL A C 1
ATOM 1435 O O . VAL A 1 178 ? 4.613 40.576 -4.290 1.00 77.19 178 VAL A O 1
ATOM 1438 N N . ILE A 1 179 ? 3.473 41.619 -2.660 1.00 81.31 179 ILE A N 1
ATOM 1439 C CA . ILE A 1 179 ? 4.396 42.756 -2.532 1.00 81.31 179 ILE A CA 1
ATOM 1440 C C . ILE A 1 179 ? 5.793 42.278 -2.114 1.00 81.31 179 ILE A C 1
ATOM 1442 O O . ILE A 1 179 ? 6.793 42.728 -2.677 1.00 81.31 179 ILE A O 1
ATOM 1446 N N . TYR A 1 180 ? 5.876 41.329 -1.178 1.00 79.94 180 TYR A N 1
ATOM 1447 C CA . TYR A 1 180 ? 7.155 40.775 -0.733 1.00 79.94 180 TYR A CA 1
ATOM 1448 C C . TYR A 1 180 ? 7.905 40.070 -1.874 1.00 79.94 180 TYR A C 1
ATOM 1450 O O . TYR A 1 180 ? 9.099 40.302 -2.071 1.00 79.94 180 TYR A O 1
ATOM 1458 N N . VAL A 1 181 ? 7.200 39.275 -2.685 1.00 81.69 181 VAL A N 1
ATOM 1459 C CA . VAL A 1 181 ? 7.790 38.582 -3.842 1.00 81.69 181 VAL A CA 1
ATOM 1460 C C . VAL A 1 181 ? 8.303 39.575 -4.890 1.00 81.69 181 VAL A C 1
ATOM 1462 O O . VAL A 1 181 ? 9.416 39.412 -5.392 1.00 81.69 181 VAL A O 1
ATOM 1465 N N . ILE A 1 182 ? 7.553 40.643 -5.180 1.00 83.62 182 ILE A N 1
ATOM 1466 C CA . ILE A 1 182 ? 7.970 41.674 -6.145 1.00 83.62 182 ILE A CA 1
ATOM 1467 C C . ILE A 1 182 ? 9.230 42.405 -5.659 1.00 83.62 182 ILE A C 1
ATOM 1469 O O . ILE A 1 182 ? 10.155 42.619 -6.446 1.00 83.62 182 ILE A O 1
ATOM 1473 N N . LEU A 1 183 ? 9.316 42.731 -4.364 1.00 86.12 183 LEU A N 1
ATOM 1474 C CA . LEU A 1 183 ? 10.509 43.355 -3.782 1.00 86.12 183 LEU A CA 1
ATOM 1475 C C . LEU A 1 183 ? 11.740 42.449 -3.892 1.00 86.12 183 LEU A C 1
ATOM 1477 O O . LEU A 1 183 ? 12.811 42.922 -4.280 1.00 86.12 183 LEU A O 1
ATOM 1481 N N . LEU A 1 184 ? 11.598 41.148 -3.628 1.00 85.31 184 LEU A N 1
ATOM 1482 C CA . LEU A 1 184 ? 12.707 40.199 -3.763 1.00 85.31 184 LEU A CA 1
ATOM 1483 C C . LEU A 1 184 ? 13.210 40.091 -5.209 1.00 85.31 184 LEU A C 1
ATOM 1485 O O . LEU A 1 184 ? 14.422 40.092 -5.443 1.00 85.31 184 LEU A O 1
ATOM 1489 N N . ILE A 1 185 ? 12.300 40.060 -6.186 1.00 87.88 185 ILE A N 1
ATOM 1490 C CA . ILE A 1 185 ? 12.652 40.024 -7.614 1.00 87.88 185 ILE A CA 1
ATOM 1491 C C . ILE A 1 185 ? 13.344 41.332 -8.035 1.00 87.88 185 ILE A C 1
ATOM 1493 O O . ILE A 1 185 ? 14.361 41.307 -8.738 1.00 87.88 185 ILE A O 1
ATOM 1497 N N . GLY A 1 186 ? 12.847 42.478 -7.563 1.00 87.31 186 GLY A N 1
ATOM 1498 C CA . GLY A 1 186 ? 13.447 43.791 -7.807 1.00 87.31 186 GLY A CA 1
ATOM 1499 C C . GLY A 1 186 ? 14.883 43.883 -7.285 1.00 87.31 186 GLY A C 1
ATOM 1500 O O . GLY A 1 186 ? 15.796 44.248 -8.026 1.00 87.31 186 GLY A O 1
ATOM 1501 N N . VAL A 1 187 ? 15.121 43.460 -6.042 1.00 89.94 187 VAL A N 1
ATOM 1502 C CA . VAL A 1 187 ? 16.463 43.458 -5.438 1.00 89.94 187 VAL A CA 1
ATOM 1503 C C . VAL A 1 187 ? 17.405 42.504 -6.177 1.00 89.94 187 VAL A C 1
ATOM 1505 O O . VAL A 1 187 ? 18.548 42.868 -6.468 1.00 89.94 187 VAL A O 1
ATOM 1508 N N . ALA A 1 188 ? 16.933 41.310 -6.547 1.00 85.12 188 ALA A N 1
ATOM 1509 C CA . ALA A 1 188 ? 17.734 40.339 -7.287 1.00 85.12 188 ALA A CA 1
ATOM 1510 C C . ALA A 1 188 ? 18.140 40.861 -8.676 1.00 85.12 188 ALA A C 1
ATOM 1512 O O . ALA A 1 188 ? 19.309 40.761 -9.059 1.00 85.12 188 ALA A O 1
ATOM 1513 N N . SER A 1 189 ? 17.207 41.463 -9.418 1.00 84.75 189 SER A N 1
ATOM 1514 C CA . SER A 1 189 ? 17.479 42.026 -10.746 1.00 84.75 189 SER A CA 1
ATOM 1515 C C . SER A 1 189 ? 18.445 43.215 -10.686 1.00 84.75 189 SER A C 1
ATOM 1517 O O . SER A 1 189 ? 19.412 43.254 -11.454 1.00 84.75 189 SER A O 1
ATOM 1519 N N . ALA A 1 190 ? 18.279 44.122 -9.717 1.00 83.44 190 ALA A N 1
ATOM 1520 C CA . ALA A 1 190 ? 19.202 45.230 -9.480 1.00 83.44 190 ALA A CA 1
ATOM 1521 C C . ALA A 1 190 ? 20.607 44.734 -9.103 1.00 83.44 190 ALA A C 1
ATOM 1523 O O . ALA A 1 190 ? 21.607 45.241 -9.616 1.00 83.44 190 ALA A O 1
ATOM 1524 N N . PHE A 1 191 ? 20.700 43.697 -8.267 1.00 84.06 191 PHE A N 1
ATOM 1525 C CA . PHE A 1 191 ? 21.971 43.091 -7.877 1.00 84.06 191 PHE A CA 1
ATOM 1526 C C . PHE A 1 191 ? 22.687 42.428 -9.063 1.00 84.06 191 PHE A C 1
ATOM 1528 O O . PHE A 1 191 ? 23.892 42.618 -9.253 1.00 84.06 191 PHE A O 1
ATOM 1535 N N . VAL A 1 192 ? 21.954 41.696 -9.909 1.00 83.44 192 VAL A N 1
ATOM 1536 C CA . VAL A 1 192 ? 22.490 41.098 -11.142 1.00 83.44 192 VAL A CA 1
ATOM 1537 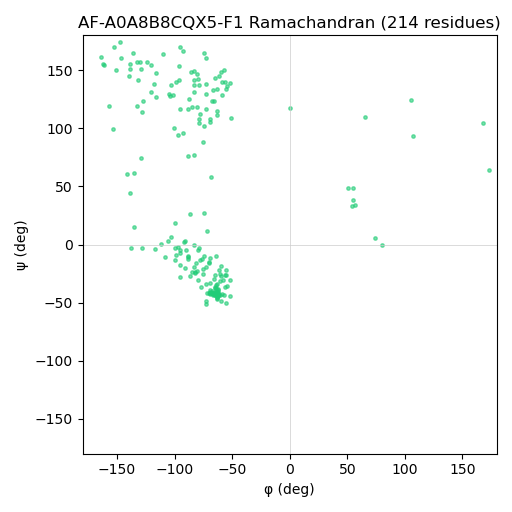C C . VAL A 1 192 ? 22.965 42.180 -12.107 1.00 83.44 192 VAL A C 1
ATOM 1539 O O . VAL A 1 192 ? 24.081 42.088 -12.626 1.00 83.44 192 VAL A O 1
ATOM 1542 N N . PHE A 1 193 ? 22.169 43.228 -12.313 1.00 83.31 193 PHE A N 1
ATOM 1543 C CA . PHE A 1 193 ? 22.525 44.350 -13.176 1.00 83.31 193 PHE A CA 1
ATOM 1544 C C . PHE A 1 193 ? 23.763 45.098 -12.666 1.00 83.31 193 PHE A C 1
ATOM 1546 O O . PHE A 1 193 ? 24.680 45.389 -13.439 1.00 83.31 193 PHE A O 1
ATOM 1553 N N . TRP A 1 194 ? 23.846 45.341 -11.355 1.00 78.50 194 TRP A N 1
ATOM 1554 C CA . TRP A 1 194 ? 25.005 45.961 -10.719 1.00 78.50 194 TRP A CA 1
ATOM 1555 C C . TRP A 1 194 ? 26.266 45.1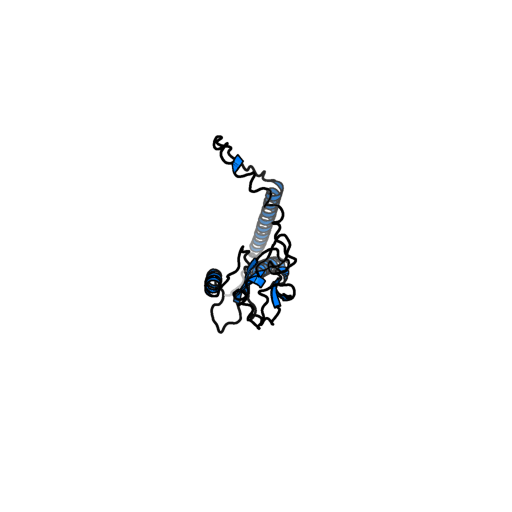09 -10.880 1.00 78.50 194 TRP A C 1
ATOM 1557 O O . TRP A 1 194 ? 27.318 45.624 -11.270 1.00 78.50 194 TRP A O 1
ATOM 1567 N N . MET A 1 195 ? 26.157 43.794 -10.677 1.00 72.00 195 MET A N 1
ATOM 1568 C CA . MET A 1 195 ? 27.249 42.844 -10.902 1.00 72.00 195 MET A CA 1
ATOM 1569 C C . MET A 1 195 ? 27.689 42.803 -12.370 1.00 72.00 195 MET A C 1
ATOM 1571 O O . MET A 1 195 ? 28.891 42.759 -12.645 1.00 72.00 195 MET A O 1
ATOM 1575 N N . ASN A 1 196 ? 26.749 42.877 -13.315 1.00 72.31 196 AS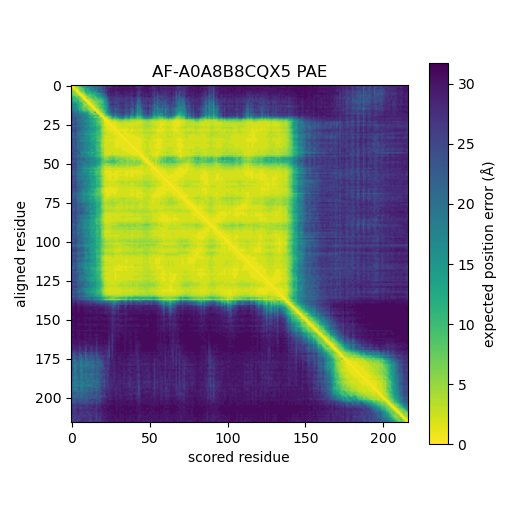N A N 1
ATOM 1576 C CA . ASN A 1 196 ? 27.057 42.904 -14.743 1.00 72.31 196 ASN A CA 1
ATOM 1577 C C . ASN A 1 196 ? 27.767 44.209 -15.148 1.00 72.31 196 ASN A C 1
ATOM 1579 O O . ASN A 1 196 ? 28.788 44.175 -15.835 1.00 72.31 196 ASN A O 1
ATOM 1583 N N . ARG A 1 197 ? 27.319 45.362 -14.629 1.00 73.94 197 ARG A N 1
ATOM 1584 C CA . ARG A 1 197 ? 28.014 46.651 -14.811 1.00 73.94 197 ARG A CA 1
ATOM 1585 C C . ARG A 1 197 ? 29.413 46.651 -14.194 1.00 73.94 197 ARG A C 1
ATOM 1587 O O . ARG A 1 197 ? 30.344 47.190 -14.791 1.00 73.94 197 ARG A O 1
ATOM 1594 N N . ARG A 1 198 ? 29.598 46.016 -13.030 1.00 68.00 198 ARG A N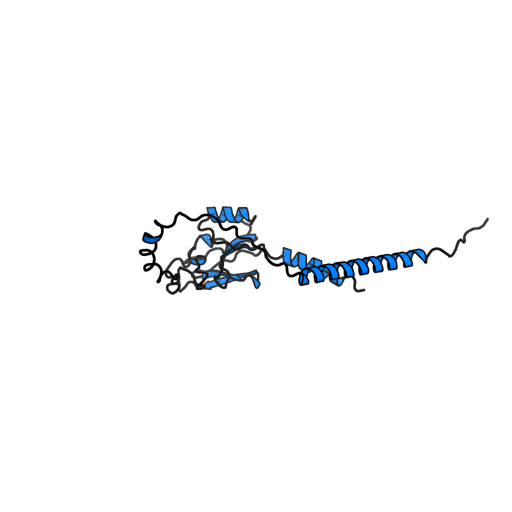 1
ATOM 1595 C CA . ARG A 1 198 ? 30.923 45.853 -12.405 1.00 68.00 198 ARG A CA 1
ATOM 1596 C C . ARG A 1 198 ? 31.867 45.010 -13.264 1.00 68.00 198 ARG A C 1
ATOM 1598 O O . ARG A 1 198 ? 33.063 45.286 -13.279 1.00 68.00 198 ARG A O 1
ATOM 1605 N N . LYS A 1 199 ? 31.346 44.009 -13.981 1.00 63.66 199 LYS A N 1
ATOM 1606 C CA . LYS A 1 199 ? 32.125 43.180 -14.912 1.00 63.66 199 LYS A CA 1
ATOM 1607 C C . LYS A 1 199 ? 32.562 43.975 -16.148 1.00 63.66 199 LYS A C 1
ATOM 1609 O O . LYS A 1 199 ? 33.723 43.880 -16.527 1.00 63.66 199 LYS A O 1
ATOM 1614 N N . GLN A 1 200 ? 31.685 44.815 -16.703 1.00 56.78 200 GLN A N 1
ATOM 1615 C CA . GLN A 1 200 ? 32.017 45.682 -17.844 1.00 56.78 200 GLN A CA 1
ATOM 1616 C C . GLN A 1 200 ? 33.103 46.717 -17.502 1.00 56.78 200 GLN A C 1
ATOM 1618 O O . GLN A 1 200 ? 34.055 46.879 -18.257 1.00 56.78 200 GLN A O 1
ATOM 1623 N N . ARG A 1 201 ? 33.061 47.327 -16.305 1.00 57.03 201 ARG A N 1
ATOM 1624 C CA . ARG A 1 201 ? 34.120 48.254 -15.845 1.00 57.03 201 ARG A CA 1
ATOM 1625 C C . ARG A 1 201 ? 35.508 47.611 -15.715 1.00 57.03 201 ARG A C 1
ATOM 1627 O O . ARG A 1 201 ? 36.498 48.329 -15.745 1.00 57.03 201 ARG A O 1
ATOM 1634 N N . LYS A 1 202 ? 35.596 46.283 -15.571 1.00 53.91 202 LYS A N 1
ATOM 1635 C CA . LYS A 1 202 ? 36.878 45.558 -15.539 1.00 53.91 202 LYS A CA 1
ATOM 1636 C C . LYS A 1 202 ? 37.442 45.267 -16.934 1.00 53.91 202 LYS A C 1
ATOM 1638 O O . LYS A 1 202 ? 38.650 45.113 -17.050 1.00 53.91 202 LYS A O 1
ATOM 1643 N N . HIS A 1 203 ? 36.606 45.216 -17.975 1.00 49.59 203 HIS A N 1
ATOM 1644 C CA . HIS A 1 203 ? 37.056 44.979 -19.353 1.00 49.59 203 HIS A CA 1
ATOM 1645 C C . HIS A 1 203 ? 37.564 46.249 -20.054 1.00 49.59 203 HIS A C 1
ATOM 1647 O O . HIS A 1 203 ? 38.408 46.151 -20.935 1.00 49.59 203 HIS A O 1
ATOM 1653 N N . SER A 1 204 ? 37.121 47.440 -19.640 1.00 47.81 204 SER A N 1
ATOM 1654 C CA . SER A 1 204 ? 37.570 48.718 -20.226 1.00 47.81 204 SER A CA 1
ATOM 1655 C C . SER A 1 204 ? 38.900 49.251 -19.663 1.00 47.81 204 SER A C 1
ATOM 1657 O O . SER A 1 204 ? 39.340 50.317 -20.072 1.00 47.81 204 SER A O 1
ATOM 1659 N N . GLY A 1 205 ? 39.535 48.547 -18.715 1.00 49.09 205 GLY A N 1
ATOM 1660 C CA . GLY A 1 205 ? 40.781 48.975 -18.057 1.00 49.09 205 GLY A CA 1
ATOM 1661 C C . GLY A 1 205 ? 42.057 48.279 -18.545 1.00 49.09 205 GLY A C 1
ATOM 1662 O O . GLY A 1 205 ? 43.105 48.467 -17.936 1.00 49.09 205 GLY A O 1
ATOM 1663 N N . PHE A 1 206 ? 41.989 47.453 -19.595 1.00 45.78 206 PHE A N 1
ATOM 1664 C CA . PHE A 1 206 ? 43.127 46.655 -20.069 1.00 45.78 206 PHE A CA 1
ATOM 1665 C C . PHE A 1 206 ? 43.267 46.713 -21.598 1.00 45.78 206 PHE A C 1
ATOM 1667 O O . PHE A 1 206 ? 43.147 45.708 -22.284 1.00 45.78 206 PHE A O 1
ATOM 1674 N N . GLN A 1 207 ? 43.498 47.909 -22.139 1.00 44.03 207 GLN A N 1
ATOM 1675 C CA . GLN A 1 207 ? 44.186 48.101 -23.420 1.00 44.03 207 GLN A CA 1
ATOM 1676 C C . GLN A 1 207 ? 44.842 49.484 -23.406 1.00 44.03 207 GLN A C 1
ATOM 1678 O O . GLN A 1 207 ? 44.192 50.508 -23.583 1.00 44.03 207 GLN A O 1
ATOM 1683 N N . GLY A 1 208 ? 46.1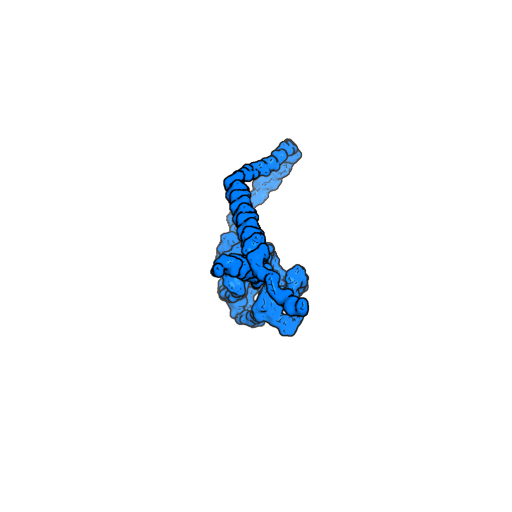40 49.502 -23.122 1.00 43.38 208 GLY A N 1
ATOM 1684 C CA . GLY A 1 208 ? 46.938 50.719 -23.050 1.00 43.38 208 GLY A CA 1
ATOM 1685 C C . GLY A 1 208 ? 48.335 50.414 -22.538 1.00 43.38 208 GLY A C 1
ATOM 1686 O O . GLY A 1 208 ? 48.696 50.828 -21.443 1.00 43.38 208 GLY A O 1
ATOM 1687 N N . GLY A 1 209 ? 49.108 49.636 -23.298 1.00 40.31 209 GLY A N 1
ATOM 1688 C CA . GLY A 1 209 ? 50.518 49.444 -22.986 1.00 40.31 209 GLY A CA 1
ATOM 1689 C C . GLY A 1 209 ? 51.198 48.319 -23.756 1.00 40.31 209 GLY A C 1
ATOM 1690 O O . GLY A 1 209 ? 51.093 47.164 -23.361 1.00 40.31 209 GLY A O 1
ATOM 1691 N N . LYS A 1 210 ? 51.993 48.746 -24.747 1.00 34.78 210 LYS A N 1
ATOM 1692 C CA . LYS A 1 210 ? 53.156 48.099 -25.390 1.00 34.78 210 LYS A CA 1
ATOM 1693 C C . LYS A 1 210 ? 52.927 47.563 -26.803 1.00 34.78 210 LYS A C 1
ATOM 1695 O O . LYS A 1 210 ? 52.588 46.407 -27.010 1.00 34.78 210 LYS A O 1
ATOM 1700 N N . MET A 1 211 ? 53.250 48.431 -27.761 1.00 39.88 211 MET A N 1
ATOM 1701 C CA . MET A 1 211 ? 53.766 48.047 -29.069 1.00 39.88 211 MET A CA 1
ATOM 1702 C C . MET A 1 211 ? 55.297 48.124 -28.983 1.00 39.88 211 MET A C 1
ATOM 1704 O O . MET A 1 211 ? 55.851 49.181 -28.691 1.00 39.88 211 MET A O 1
ATOM 1708 N N . SER A 1 212 ? 55.964 46.987 -29.140 1.00 45.62 212 SER A N 1
ATOM 1709 C CA . SER A 1 212 ? 57.397 46.866 -29.423 1.00 45.62 212 SER A CA 1
ATOM 1710 C C . SER A 1 212 ? 57.604 45.572 -30.208 1.00 45.62 212 SER A C 1
ATOM 1712 O O . SER A 1 212 ? 56.860 44.622 -29.960 1.00 45.62 212 SER A O 1
ATOM 1714 N N . PHE A 1 213 ? 58.634 45.575 -31.064 1.00 40.12 213 PHE A N 1
ATOM 1715 C CA . PHE A 1 213 ? 59.049 44.651 -32.141 1.00 40.12 213 PHE A CA 1
ATOM 1716 C C . PHE A 1 213 ? 58.757 45.241 -33.540 1.00 40.12 213 PHE A C 1
ATOM 1718 O O . PHE A 1 213 ? 57.621 45.605 -33.807 1.00 40.12 213 PHE A O 1
ATOM 1725 N N . LEU A 1 214 ? 59.702 45.393 -34.480 1.00 37.53 214 LEU A N 1
ATOM 1726 C CA . LEU A 1 214 ? 61.082 44.898 -34.630 1.00 37.53 214 LEU A CA 1
ATOM 1727 C C . LEU A 1 214 ? 61.857 45.735 -35.668 1.00 37.53 214 LEU A C 1
ATOM 1729 O O . LEU A 1 214 ? 61.257 46.282 -36.586 1.00 37.53 214 LEU A O 1
ATOM 1733 N N . LEU A 1 215 ? 63.186 45.740 -35.508 1.00 37.94 215 LEU A N 1
ATOM 1734 C CA . LEU A 1 215 ? 64.231 45.676 -36.545 1.00 37.94 215 LEU A CA 1
ATOM 1735 C C . LEU A 1 215 ? 63.758 45.595 -38.014 1.00 37.94 215 LEU A C 1
ATOM 1737 O O . LEU A 1 215 ? 63.222 44.563 -38.416 1.00 37.94 215 LEU A O 1
ATOM 1741 N N . GLN A 1 216 ? 64.103 46.611 -38.812 1.00 42.28 216 GLN A N 1
ATOM 1742 C CA . GLN A 1 216 ? 65.100 46.524 -39.893 1.00 42.28 216 GLN A CA 1
ATOM 1743 C C . GLN A 1 216 ? 65.604 47.928 -40.246 1.00 42.28 216 GLN A C 1
ATOM 1745 O O . GLN A 1 216 ? 64.772 48.863 -40.242 1.00 42.28 216 GLN A O 1
#

Radius of gyration: 30.79 Å; Cα contacts (8 Å, |Δi|>4): 259; chains: 1; bounding box: 108×68×57 Å

pLDDT: mean 76.44, std 22.56, range [32.81, 98.06]